Protein AF-A0A3B8M1J2-F1 (afdb_monomer_lite)

Structure (mmCIF, N/CA/C/O backbone):
data_AF-A0A3B8M1J2-F1
#
_entry.id   AF-A0A3B8M1J2-F1
#
loop_
_atom_site.group_PDB
_atom_site.id
_atom_site.type_symbol
_atom_site.label_atom_id
_atom_site.label_alt_id
_atom_site.label_comp_id
_atom_site.label_asym_id
_atom_site.label_entity_id
_atom_site.label_seq_id
_atom_site.pdbx_PDB_ins_code
_atom_site.Cartn_x
_atom_site.Cartn_y
_atom_site.Cartn_z
_atom_site.occupancy
_atom_site.B_iso_or_equiv
_atom_site.auth_seq_id
_atom_site.auth_comp_id
_atom_site.auth_asym_id
_atom_site.auth_atom_id
_atom_site.pdbx_PDB_model_num
ATOM 1 N N . THR A 1 1 ? -26.291 -0.142 -24.938 1.00 38.06 1 THR A N 1
ATOM 2 C CA . THR A 1 1 ? -25.026 -0.294 -24.186 1.00 38.06 1 THR A CA 1
ATOM 3 C C . THR A 1 1 ? -23.954 0.497 -24.907 1.00 38.06 1 THR A C 1
ATOM 5 O O . THR A 1 1 ? -23.547 0.107 -25.990 1.00 38.06 1 THR A O 1
ATOM 8 N N . ALA A 1 2 ? -23.581 1.670 -24.389 1.00 31.38 2 ALA A N 1
ATOM 9 C CA . ALA A 1 2 ? -22.534 2.483 -25.011 1.00 31.38 2 ALA A CA 1
ATOM 10 C C . ALA A 1 2 ? -21.172 1.786 -24.827 1.00 31.38 2 ALA A C 1
ATOM 12 O O . ALA A 1 2 ? -20.902 1.311 -23.719 1.00 31.38 2 ALA A O 1
ATOM 13 N N . PRO A 1 3 ? -20.332 1.681 -25.870 1.00 39.44 3 PRO A N 1
ATOM 14 C CA . PRO A 1 3 ? -19.019 1.071 -25.736 1.00 39.44 3 PRO A CA 1
ATOM 15 C C . PRO A 1 3 ? -18.169 1.919 -24.786 1.00 39.44 3 PRO A C 1
ATOM 17 O O . PRO A 1 3 ? -18.277 3.147 -24.764 1.00 39.44 3 PRO A O 1
ATOM 20 N N . LEU A 1 4 ? -17.336 1.258 -23.980 1.00 41.59 4 LEU A N 1
ATOM 21 C CA . LEU A 1 4 ? -16.294 1.910 -23.191 1.00 41.59 4 LEU A CA 1
ATOM 22 C C . LEU A 1 4 ? -15.344 2.617 -24.166 1.00 41.59 4 LEU A C 1
ATOM 24 O O . LEU A 1 4 ? -14.427 2.008 -24.709 1.00 41.59 4 LEU A O 1
ATOM 28 N N . LEU A 1 5 ? -15.603 3.898 -24.422 1.00 40.28 5 LEU A N 1
ATOM 29 C CA . LEU A 1 5 ? -14.675 4.790 -25.098 1.00 40.28 5 LEU A CA 1
ATOM 30 C C . LEU A 1 5 ? -13.468 4.958 -24.175 1.00 40.28 5 LEU A C 1
ATOM 32 O O . LEU A 1 5 ? -13.477 5.787 -23.265 1.00 40.28 5 LEU A O 1
ATOM 36 N N . PHE A 1 6 ? -12.437 4.145 -24.400 1.00 39.81 6 PHE A N 1
ATOM 37 C CA . PHE A 1 6 ? -11.080 4.513 -24.027 1.00 39.81 6 PHE A CA 1
ATOM 38 C C . PHE A 1 6 ? -10.817 5.873 -24.674 1.00 39.81 6 PHE A C 1
ATOM 40 O O . PHE A 1 6 ? -10.888 6.008 -25.898 1.00 39.81 6 PHE A O 1
ATOM 47 N N . SER A 1 7 ? -10.630 6.914 -23.864 1.00 44.59 7 SER A N 1
ATOM 48 C CA . SER A 1 7 ? -10.313 8.228 -24.411 1.00 44.59 7 SER A CA 1
ATOM 49 C C . SER A 1 7 ? -8.958 8.146 -25.119 1.00 44.59 7 SER A C 1
ATOM 51 O O . SER A 1 7 ? -8.063 7.419 -24.688 1.00 44.59 7 SER A O 1
ATOM 53 N N . ALA A 1 8 ? -8.772 8.916 -26.193 1.00 52.78 8 ALA A N 1
ATOM 54 C CA . ALA A 1 8 ? -7.508 8.981 -26.936 1.00 52.78 8 ALA A CA 1
ATOM 55 C C . ALA A 1 8 ? -6.329 9.559 -26.112 1.00 52.78 8 ALA A C 1
ATOM 57 O O . ALA A 1 8 ? -5.242 9.770 -26.644 1.00 52.78 8 ALA A O 1
ATOM 58 N N . LEU A 1 9 ? -6.538 9.832 -24.817 1.00 52.16 9 LEU A N 1
ATOM 59 C CA . LEU A 1 9 ? -5.571 10.403 -23.890 1.00 52.16 9 LEU A CA 1
ATOM 60 C C . LEU A 1 9 ? -5.356 9.429 -22.717 1.00 52.16 9 LEU A C 1
ATOM 62 O O . LEU A 1 9 ? -6.119 9.460 -21.748 1.00 52.16 9 LEU A O 1
ATOM 66 N N . PRO A 1 10 ? -4.285 8.613 -22.748 1.00 60.78 10 PRO A N 1
ATOM 67 C CA . PRO A 1 10 ? -3.971 7.623 -21.709 1.00 60.78 10 PRO A CA 1
ATOM 68 C C . PRO A 1 10 ? -3.947 8.186 -20.276 1.00 60.78 10 PRO A C 1
ATOM 70 O O . PRO A 1 10 ? -4.198 7.472 -19.309 1.00 60.78 10 PRO A O 1
ATOM 73 N N . GLN A 1 11 ? -3.668 9.485 -20.132 1.00 60.09 11 GLN A N 1
ATOM 74 C CA . GLN A 1 11 ? -3.662 10.210 -18.858 1.00 60.09 11 GLN A CA 1
ATOM 75 C C . GLN A 1 11 ? -5.058 10.314 -18.220 1.00 60.09 11 GLN A C 1
ATOM 77 O O . GLN A 1 11 ? -5.210 10.075 -17.021 1.00 60.09 11 GLN A O 1
ATOM 82 N N . ILE A 1 12 ? -6.080 10.636 -19.023 1.00 61.84 12 ILE A N 1
ATOM 83 C CA . ILE A 1 12 ? -7.471 10.759 -18.562 1.00 61.84 12 ILE A CA 1
ATOM 84 C C . ILE A 1 12 ? -7.987 9.391 -18.122 1.00 61.84 12 ILE A C 1
ATOM 86 O O . ILE A 1 12 ? -8.656 9.279 -17.093 1.00 61.84 12 ILE A O 1
ATOM 90 N N . ASP A 1 13 ? -7.639 8.348 -18.874 1.00 75.06 13 ASP A N 1
ATOM 91 C CA . ASP A 1 13 ? -8.028 6.983 -18.546 1.00 75.06 13 ASP A CA 1
ATOM 92 C C . ASP A 1 13 ? -7.357 6.500 -17.248 1.00 75.06 13 ASP A C 1
ATOM 94 O O . ASP A 1 13 ? -8.035 6.016 -16.346 1.00 75.06 13 ASP A O 1
ATOM 98 N N . ALA A 1 14 ? -6.056 6.752 -17.061 1.00 77.25 14 ALA A N 1
ATOM 99 C CA . ALA A 1 14 ? -5.350 6.397 -15.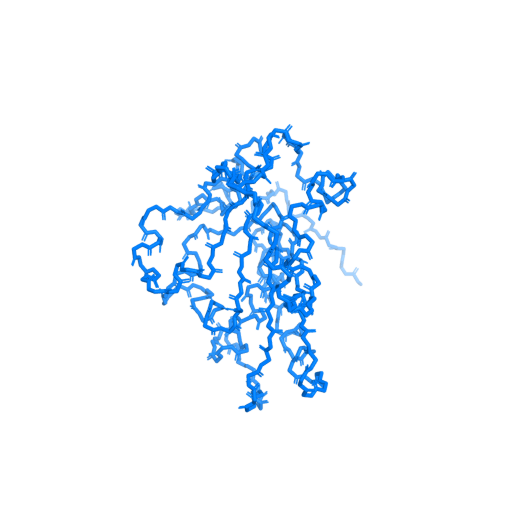826 1.00 77.25 14 ALA A CA 1
ATOM 100 C C . ALA A 1 14 ? -5.934 7.079 -14.571 1.00 77.25 14 ALA A C 1
ATOM 102 O O . ALA A 1 14 ? -6.053 6.453 -13.512 1.00 77.25 14 ALA A O 1
ATOM 103 N N . GLU A 1 15 ? -6.333 8.353 -14.653 1.00 84.06 15 GLU A N 1
ATOM 104 C CA . GLU A 1 15 ? -6.978 9.023 -13.518 1.00 84.06 15 GLU A CA 1
ATOM 105 C C . GLU A 1 15 ? -8.409 8.513 -13.290 1.00 84.06 15 GLU A C 1
ATOM 107 O O . GLU A 1 15 ? -8.787 8.257 -12.143 1.00 84.06 15 GLU A O 1
ATOM 112 N N . LEU A 1 16 ? -9.192 8.283 -14.351 1.00 88.25 16 LEU A N 1
ATOM 113 C CA . LEU A 1 16 ? -10.537 7.710 -14.246 1.00 88.25 16 LEU A CA 1
ATOM 114 C C . LEU A 1 16 ? -10.507 6.306 -13.626 1.00 88.25 16 LEU A C 1
ATOM 116 O O . LEU A 1 16 ? -11.237 6.037 -12.667 1.00 88.25 16 LEU A O 1
ATOM 120 N N . LEU A 1 17 ? -9.643 5.423 -14.129 1.00 90.00 17 LEU A N 1
ATOM 121 C CA . LEU A 1 17 ? -9.417 4.083 -13.586 1.00 90.00 17 LEU A CA 1
ATOM 122 C C . LEU A 1 17 ? -8.910 4.157 -12.148 1.00 90.00 17 LEU A C 1
ATOM 124 O O . LEU A 1 17 ? -9.370 3.413 -11.282 1.00 90.00 17 LEU A O 1
ATOM 128 N N . GLY A 1 18 ? -8.038 5.118 -11.852 1.00 92.19 18 GLY A N 1
ATOM 129 C CA . GLY A 1 18 ? -7.573 5.392 -10.505 1.00 92.19 18 GLY A CA 1
ATOM 130 C C . GLY A 1 18 ? -8.686 5.799 -9.531 1.00 92.19 18 GLY A C 1
ATOM 131 O O . GLY A 1 18 ? -8.679 5.341 -8.385 1.00 92.19 18 GLY A O 1
ATOM 132 N N . ARG A 1 19 ? -9.645 6.629 -9.963 1.00 93.81 19 ARG A N 1
ATOM 133 C CA . ARG A 1 19 ? -10.824 7.022 -9.165 1.00 93.81 19 ARG A CA 1
ATOM 134 C C . ARG A 1 19 ? -11.798 5.859 -8.997 1.00 93.81 19 ARG A C 1
ATOM 136 O O . ARG A 1 19 ? -12.238 5.603 -7.878 1.00 93.81 19 ARG A O 1
ATOM 143 N N . ARG A 1 20 ? -12.073 5.101 -10.062 1.00 95.88 20 ARG A N 1
ATOM 144 C CA . ARG A 1 20 ? -12.895 3.878 -9.997 1.00 95.88 20 ARG A CA 1
ATOM 145 C C . ARG A 1 20 ? -12.294 2.857 -9.035 1.00 95.88 20 ARG A C 1
ATOM 147 O O . ARG A 1 20 ? -12.996 2.335 -8.180 1.00 95.88 20 ARG A O 1
ATOM 154 N N . SER A 1 21 ? -10.983 2.649 -9.100 1.00 96.88 21 SER A N 1
ATOM 155 C CA . SER A 1 21 ? -10.265 1.749 -8.199 1.00 96.88 21 SER A CA 1
ATOM 156 C C . SER A 1 21 ? -10.379 2.164 -6.726 1.00 96.88 21 SER A C 1
ATOM 158 O O . SER A 1 21 ? -10.633 1.328 -5.855 1.00 96.88 21 SER A O 1
ATOM 160 N N . ALA A 1 22 ? -10.242 3.463 -6.438 1.00 97.50 22 ALA A N 1
ATOM 161 C CA . ALA A 1 22 ? -10.450 3.983 -5.090 1.00 97.50 22 ALA A CA 1
ATOM 162 C C . ALA A 1 22 ? -11.902 3.784 -4.624 1.00 97.50 22 ALA A C 1
ATOM 164 O O . ALA A 1 22 ? -12.121 3.425 -3.471 1.00 97.50 22 ALA A O 1
ATOM 165 N N . PHE A 1 23 ? -12.884 3.965 -5.512 1.00 97.69 23 PHE A N 1
ATOM 166 C CA . PHE A 1 23 ? -14.296 3.730 -5.203 1.00 97.69 23 PHE A CA 1
ATOM 167 C C . PHE A 1 23 ? -14.569 2.257 -4.875 1.00 97.69 23 PHE A C 1
ATOM 169 O O . PHE A 1 23 ? -15.226 1.964 -3.883 1.00 97.69 23 PHE A O 1
ATOM 176 N N . ILE A 1 24 ? -13.980 1.322 -5.632 1.00 97.56 24 ILE A N 1
ATOM 177 C CA . ILE A 1 24 ? -14.083 -0.123 -5.362 1.00 97.56 24 ILE A CA 1
ATOM 178 C C . ILE A 1 24 ? -13.576 -0.471 -3.950 1.00 97.56 24 ILE A C 1
ATOM 180 O O . ILE A 1 24 ? -14.085 -1.393 -3.312 1.00 97.56 24 ILE A O 1
ATOM 184 N N . GLY A 1 25 ? -12.629 0.310 -3.419 1.00 98.00 25 GLY A N 1
ATOM 185 C CA . GLY A 1 25 ? -12.132 0.158 -2.052 1.00 98.00 25 GLY A CA 1
ATOM 186 C C . GLY A 1 25 ? -13.209 0.286 -0.972 1.00 98.00 25 GLY A C 1
ATOM 187 O O . GLY A 1 25 ? -13.062 -0.322 0.082 1.00 98.00 25 GLY A O 1
ATOM 188 N N . LEU A 1 26 ? -14.322 0.982 -1.240 1.00 97.56 26 LEU A N 1
ATOM 189 C CA . LEU A 1 26 ? -15.470 1.046 -0.328 1.00 97.56 26 LEU A CA 1
ATOM 190 C C . LEU A 1 26 ? -16.097 -0.338 -0.117 1.00 97.56 26 LEU A C 1
ATOM 192 O O . LEU A 1 26 ? -16.334 -0.742 1.021 1.00 97.56 26 LEU A O 1
ATOM 196 N N . TYR A 1 27 ? -16.306 -1.089 -1.202 1.00 97.56 27 TYR A N 1
ATOM 197 C CA . TYR A 1 27 ? -16.860 -2.444 -1.136 1.00 97.56 27 TYR A CA 1
ATOM 198 C C . TYR A 1 27 ? -15.887 -3.412 -0.467 1.00 97.56 27 TYR A C 1
ATOM 200 O O . TYR A 1 27 ? -16.303 -4.218 0.360 1.00 97.56 27 TYR A O 1
ATOM 208 N N . LEU A 1 28 ? -14.586 -3.299 -0.763 1.00 97.94 28 LEU A N 1
ATOM 209 C CA . LEU A 1 28 ? -13.564 -4.091 -0.075 1.00 97.94 28 LEU A CA 1
ATOM 210 C C . LEU A 1 28 ? -13.532 -3.778 1.429 1.00 97.94 28 LEU A C 1
ATOM 212 O O . LEU A 1 28 ? -13.456 -4.693 2.244 1.00 97.94 28 LEU A O 1
ATOM 216 N N . GLY A 1 29 ? -13.628 -2.500 1.805 1.00 96.25 29 GLY A N 1
ATOM 217 C CA . GLY A 1 29 ? -13.710 -2.075 3.201 1.00 96.25 29 GLY A CA 1
ATOM 218 C C . GLY A 1 29 ? -14.925 -2.672 3.908 1.00 96.25 29 GLY A C 1
ATOM 219 O O . GLY A 1 29 ? -14.785 -3.195 5.013 1.00 96.25 29 GLY A O 1
ATOM 220 N N . ARG A 1 30 ? -16.093 -2.676 3.250 1.00 96.06 30 ARG A N 1
ATOM 221 C CA . ARG A 1 30 ? -17.304 -3.313 3.784 1.00 96.06 30 ARG A CA 1
ATOM 222 C C . ARG A 1 30 ? -17.146 -4.824 3.937 1.00 96.06 30 ARG A C 1
ATOM 224 O O . ARG A 1 30 ? -17.431 -5.343 5.008 1.00 96.06 30 ARG A O 1
ATOM 231 N N . LEU A 1 31 ? -16.616 -5.507 2.923 1.00 95.75 31 LEU A N 1
ATOM 232 C CA . LEU A 1 31 ? -16.346 -6.943 2.991 1.00 95.75 31 LEU A CA 1
ATOM 233 C C . LEU A 1 31 ? -15.454 -7.287 4.192 1.00 95.75 31 LEU A C 1
ATOM 235 O O . LEU A 1 31 ? -15.775 -8.183 4.964 1.00 95.75 31 LEU A O 1
ATOM 239 N N . VAL A 1 32 ? -14.352 -6.556 4.380 1.00 95.19 32 VAL A N 1
ATOM 240 C CA . VAL A 1 32 ? -13.427 -6.777 5.505 1.00 95.19 32 VAL A CA 1
ATOM 241 C C . VAL A 1 32 ? -14.084 -6.472 6.857 1.00 95.19 32 VAL A C 1
ATOM 243 O O . VAL A 1 32 ? -13.782 -7.141 7.851 1.00 95.19 32 VAL A O 1
ATOM 246 N N . ALA A 1 33 ? -14.972 -5.476 6.908 1.00 93.44 33 ALA A N 1
ATOM 247 C CA . ALA A 1 33 ? -15.739 -5.145 8.103 1.00 93.44 33 ALA A CA 1
ATOM 248 C C . ALA A 1 33 ? -16.714 -6.261 8.505 1.00 93.44 33 ALA A C 1
ATOM 250 O O . ALA A 1 33 ? -16.834 -6.543 9.695 1.00 93.44 33 ALA A O 1
ATOM 251 N N . ASP A 1 34 ? -17.333 -6.918 7.522 1.00 92.81 34 ASP A N 1
ATOM 252 C CA . ASP A 1 34 ? -18.342 -7.965 7.724 1.00 92.81 34 ASP A CA 1
ATOM 253 C C . ASP A 1 34 ? -17.757 -9.352 8.030 1.00 92.81 34 ASP A C 1
ATOM 255 O O . ASP A 1 34 ? -18.483 -10.255 8.446 1.00 92.81 34 ASP A O 1
ATOM 259 N N . LEU A 1 35 ? -16.446 -9.553 7.855 1.00 92.75 35 LEU A N 1
ATOM 260 C CA . LEU A 1 35 ? -15.802 -10.811 8.236 1.00 92.75 35 LEU A CA 1
ATOM 261 C C . LEU A 1 35 ? -15.986 -11.095 9.743 1.00 92.75 35 LEU A C 1
ATOM 263 O O . LEU A 1 35 ? -15.996 -10.163 10.552 1.00 92.75 35 LEU A O 1
ATOM 267 N N . PRO A 1 36 ? -16.012 -12.365 10.185 1.00 89.94 36 PRO A N 1
ATOM 268 C CA . PRO A 1 36 ? -16.111 -12.680 11.608 1.00 89.94 36 PRO A CA 1
ATOM 269 C C . PRO A 1 36 ? -14.959 -12.080 12.424 1.00 89.94 36 PRO A C 1
ATOM 271 O O . PRO A 1 36 ? -13.832 -11.923 11.933 1.00 89.94 36 PRO A O 1
ATOM 274 N N . VAL A 1 37 ? -15.235 -11.738 13.685 1.00 84.56 37 VAL A N 1
ATOM 275 C CA . VAL A 1 37 ? -14.240 -11.178 14.614 1.00 84.56 37 VAL A CA 1
ATOM 276 C C . VAL A 1 37 ? -13.047 -12.136 14.752 1.00 84.56 37 VAL A C 1
ATOM 278 O O . VAL A 1 37 ? -13.182 -13.352 14.620 1.00 84.56 37 VAL A O 1
ATOM 281 N N . GLY A 1 38 ? -11.848 -11.585 14.952 1.00 83.31 38 GLY A N 1
ATOM 282 C CA . GLY A 1 38 ? -10.628 -12.366 15.187 1.00 83.31 38 GLY A CA 1
ATOM 283 C C . GLY A 1 38 ? -9.960 -12.956 13.941 1.00 83.31 38 GLY A C 1
ATOM 284 O O . GLY A 1 38 ? -8.841 -13.443 14.053 1.00 83.31 38 GLY A O 1
ATOM 285 N N . HIS A 1 39 ? -10.573 -12.871 12.755 1.00 90.31 39 HIS A N 1
ATOM 286 C CA . HIS A 1 39 ? -9.968 -13.401 11.529 1.00 90.31 39 HIS A CA 1
ATOM 287 C C . HIS A 1 39 ? -8.976 -12.394 10.929 1.00 90.31 39 HIS A C 1
ATOM 289 O O . HIS A 1 39 ? -9.395 -11.316 10.496 1.00 90.31 39 HIS A O 1
ATOM 295 N N . PRO A 1 40 ? -7.668 -12.685 10.901 1.00 94.38 40 PRO A N 1
ATOM 296 C CA . PRO A 1 40 ? -6.705 -11.774 10.307 1.00 94.38 40 PRO A CA 1
ATOM 297 C C . PRO A 1 40 ? -6.846 -11.735 8.778 1.00 94.38 40 PRO A C 1
ATOM 299 O O . PRO A 1 40 ? -7.272 -12.709 8.162 1.00 94.38 40 PRO A O 1
ATOM 302 N N . VAL A 1 41 ? -6.493 -10.606 8.159 1.00 96.44 41 VAL A N 1
ATOM 303 C CA . VAL A 1 41 ? -6.630 -10.406 6.706 1.00 96.44 41 VAL A CA 1
ATOM 304 C C . VAL A 1 41 ? -5.332 -9.871 6.116 1.00 96.44 41 VAL A C 1
ATOM 306 O O . VAL A 1 41 ? -4.814 -8.848 6.563 1.00 96.44 41 VAL A O 1
ATOM 309 N N . ALA A 1 42 ? -4.838 -10.534 5.072 1.00 97.81 42 ALA A N 1
ATOM 310 C CA . ALA A 1 42 ? -3.786 -10.011 4.210 1.00 97.81 42 ALA A CA 1
ATOM 311 C C . ALA A 1 42 ? -4.405 -9.482 2.911 1.00 97.81 42 ALA A C 1
ATOM 313 O O . ALA A 1 42 ? -5.142 -10.192 2.229 1.00 97.81 42 ALA A O 1
ATOM 314 N N . LEU A 1 43 ? -4.107 -8.229 2.571 1.00 98.38 43 LEU A N 1
ATOM 315 C CA . LEU A 1 43 ? -4.561 -7.575 1.347 1.00 98.38 43 LEU A CA 1
ATOM 316 C C . LEU A 1 43 ? -3.370 -7.353 0.419 1.00 98.38 43 LEU A C 1
ATOM 318 O O . LEU A 1 43 ? -2.378 -6.745 0.816 1.00 98.38 43 LEU A O 1
ATOM 322 N N . ILE A 1 44 ? -3.481 -7.797 -0.831 1.00 98.31 44 ILE A N 1
ATOM 323 C CA . ILE A 1 44 ? -2.453 -7.573 -1.848 1.00 98.31 44 ILE A CA 1
ATOM 324 C C . ILE A 1 44 ? -3.048 -6.699 -2.945 1.00 98.31 44 ILE A C 1
ATOM 326 O O . ILE A 1 44 ? -4.006 -7.081 -3.613 1.00 98.31 44 ILE A O 1
ATOM 330 N N . GLY A 1 45 ? -2.488 -5.504 -3.105 1.00 98.25 45 GLY A N 1
ATOM 331 C CA . GLY A 1 45 ? -2.826 -4.592 -4.187 1.00 98.25 45 GLY A CA 1
ATOM 332 C C . GLY A 1 45 ? -1.757 -4.634 -5.270 1.00 98.25 45 GLY A C 1
ATOM 333 O O . GLY A 1 45 ? -0.567 -4.616 -4.962 1.00 98.25 45 GLY A O 1
ATOM 334 N N . HIS A 1 46 ? -2.177 -4.639 -6.534 1.00 98.19 46 HIS A N 1
ATOM 335 C CA . HIS A 1 46 ? -1.297 -4.423 -7.683 1.00 98.19 46 HIS A CA 1
ATOM 336 C C . HIS A 1 46 ? -1.694 -3.145 -8.419 1.00 98.19 46 HIS A C 1
ATOM 338 O O . HIS A 1 46 ? -2.875 -2.947 -8.696 1.00 98.19 46 HIS A O 1
ATOM 344 N N . SER A 1 47 ? -0.733 -2.277 -8.742 1.00 96.94 47 SER A N 1
ATOM 345 C CA . SER A 1 47 ? -0.972 -1.042 -9.501 1.00 96.94 47 SER A CA 1
ATOM 346 C C . SER A 1 47 ? -2.083 -0.184 -8.882 1.00 96.94 47 SER A C 1
ATOM 348 O O . SER A 1 47 ? -1.983 0.222 -7.718 1.00 96.94 47 SER A O 1
ATOM 350 N N . HIS A 1 48 ? -3.164 0.091 -9.616 1.00 96.56 48 HIS A N 1
ATOM 351 C CA . HIS A 1 48 ? -4.337 0.773 -9.081 1.00 96.56 48 HIS A CA 1
ATOM 352 C C . HIS A 1 48 ? -5.038 -0.009 -7.968 1.00 96.56 48 HIS A C 1
ATOM 354 O O . HIS A 1 48 ? -5.652 0.633 -7.124 1.00 96.56 48 HIS A O 1
ATOM 360 N N . GLY A 1 49 ? -4.914 -1.333 -7.884 1.00 98.06 49 GLY A N 1
ATOM 361 C CA . GLY A 1 49 ? -5.406 -2.127 -6.755 1.00 98.06 49 GLY A CA 1
ATOM 362 C C . GLY A 1 49 ? -4.810 -1.694 -5.410 1.00 98.06 49 GLY A C 1
ATOM 363 O O . GLY A 1 49 ? -5.468 -1.805 -4.380 1.00 98.06 49 GLY A O 1
ATOM 364 N N . CYS A 1 50 ? -3.623 -1.076 -5.394 1.00 98.56 50 CYS A N 1
ATOM 365 C CA . CYS A 1 50 ? -3.091 -0.438 -4.184 1.00 98.56 50 CYS A CA 1
ATOM 366 C C . CYS A 1 50 ? -3.954 0.748 -3.725 1.00 98.56 50 CYS A C 1
ATOM 368 O O . CYS A 1 50 ? -4.067 0.988 -2.524 1.00 98.56 50 CYS A O 1
ATOM 370 N N . ARG A 1 51 ? -4.622 1.458 -4.650 1.00 98.38 51 ARG A N 1
ATOM 371 C CA . ARG A 1 51 ? -5.628 2.482 -4.316 1.00 98.38 51 ARG A CA 1
ATOM 372 C C . ARG A 1 51 ? -6.883 1.843 -3.725 1.00 98.38 51 ARG A C 1
ATOM 374 O O . ARG A 1 51 ? -7.407 2.391 -2.764 1.00 98.38 51 ARG A O 1
ATOM 381 N N . THR A 1 52 ? -7.334 0.694 -4.241 1.00 98.75 52 THR A N 1
ATOM 382 C CA . THR A 1 52 ? -8.450 -0.076 -3.655 1.00 98.75 52 THR A CA 1
ATOM 383 C C . THR A 1 52 ? -8.144 -0.469 -2.216 1.00 98.75 52 THR A C 1
ATOM 385 O O . THR A 1 52 ? -8.932 -0.170 -1.324 1.00 98.75 52 THR A O 1
ATOM 388 N N . VAL A 1 53 ? -6.978 -1.079 -1.970 1.00 98.81 53 VAL A N 1
ATOM 389 C CA . VAL A 1 53 ? -6.571 -1.503 -0.622 1.00 98.81 53 VAL A CA 1
ATOM 390 C C . VAL A 1 53 ? -6.401 -0.299 0.306 1.00 98.81 53 VAL A C 1
ATOM 392 O O . VAL A 1 53 ? -6.932 -0.303 1.412 1.00 98.81 53 VAL A O 1
ATOM 395 N N . SER A 1 54 ? -5.729 0.762 -0.145 1.00 98.75 54 SER A N 1
ATOM 396 C CA . SER A 1 54 ? -5.556 1.985 0.654 1.00 98.75 54 SER A CA 1
ATOM 397 C C . SER A 1 54 ? -6.887 2.654 0.993 1.00 98.75 54 SER A C 1
ATOM 399 O O . SER A 1 54 ? -7.082 3.076 2.126 1.00 98.75 54 SER A O 1
ATOM 401 N N . SER A 1 55 ? -7.817 2.706 0.037 1.00 98.62 55 SER A N 1
ATOM 402 C CA . SER A 1 55 ? -9.179 3.211 0.236 1.00 98.62 55 SER A CA 1
ATOM 403 C C . SER A 1 55 ? -9.943 2.377 1.267 1.00 98.62 55 SER A C 1
ATOM 405 O O . SER A 1 55 ? -10.496 2.937 2.212 1.00 98.62 55 SER A O 1
ATOM 407 N N . ALA A 1 56 ? -9.893 1.045 1.154 1.00 98.31 56 ALA A N 1
ATOM 408 C CA . ALA A 1 56 ? -10.535 0.132 2.097 1.00 98.31 56 ALA A CA 1
ATOM 409 C C . ALA A 1 56 ? -10.018 0.336 3.529 1.00 98.31 56 ALA A C 1
ATOM 411 O O . ALA A 1 56 ? -10.800 0.516 4.461 1.00 98.31 56 ALA A O 1
ATOM 412 N N . LEU A 1 57 ? -8.694 0.382 3.697 1.00 97.94 57 LEU A N 1
ATOM 413 C CA . LEU A 1 57 ? -8.054 0.659 4.984 1.00 97.94 57 LEU A CA 1
ATOM 414 C C . LEU A 1 57 ? -8.414 2.052 5.512 1.00 97.94 57 LEU A C 1
ATOM 416 O O . LEU A 1 57 ? -8.672 2.215 6.702 1.00 97.94 57 LEU A O 1
ATOM 420 N N . HIS A 1 58 ? -8.456 3.055 4.633 1.00 98.06 58 HIS A N 1
ATOM 421 C CA . HIS A 1 58 ? -8.798 4.423 5.000 1.00 98.06 58 HIS A CA 1
ATOM 422 C C . HIS A 1 58 ? -10.209 4.516 5.587 1.00 98.06 58 HIS A C 1
ATOM 424 O O . HIS A 1 58 ? -10.376 5.092 6.661 1.00 98.06 58 HIS A O 1
ATOM 430 N N . VAL A 1 59 ? -11.213 3.916 4.936 1.00 97.50 59 VAL A N 1
ATOM 431 C CA . VAL A 1 59 ? -12.601 3.963 5.428 1.00 97.50 59 VAL A CA 1
ATOM 432 C C . VAL A 1 59 ? -12.834 3.082 6.653 1.00 97.50 59 VAL A C 1
ATOM 434 O O . VAL A 1 59 ? -13.577 3.483 7.550 1.00 97.50 59 VAL A O 1
ATOM 437 N N . LEU A 1 60 ? -12.136 1.946 6.768 1.00 96.19 60 LEU A N 1
ATOM 438 C CA . LEU A 1 60 ? -12.093 1.166 8.013 1.00 96.19 60 LEU A CA 1
ATOM 439 C C . LEU A 1 60 ? -11.554 2.014 9.177 1.00 96.19 60 LEU A C 1
ATOM 441 O O . LEU A 1 60 ? -12.045 1.918 10.299 1.00 96.19 60 LEU A O 1
ATOM 445 N N . GLY A 1 61 ? -10.608 2.914 8.895 1.00 95.06 61 GLY A N 1
ATOM 446 C CA . GLY A 1 61 ? -10.042 3.862 9.856 1.00 95.06 61 GLY A CA 1
ATOM 447 C C . GLY A 1 61 ? -10.938 5.063 10.161 1.00 95.06 61 GLY A C 1
ATOM 448 O O . GLY A 1 61 ? -10.538 5.945 10.916 1.00 95.06 61 GLY A O 1
ATOM 449 N N . GLY A 1 62 ? -12.149 5.119 9.594 1.00 95.44 62 GLY A N 1
ATOM 450 C CA . GLY A 1 62 ? -13.063 6.259 9.720 1.00 95.44 62 GLY A CA 1
ATOM 451 C C . GLY A 1 62 ? -12.795 7.405 8.752 1.00 95.44 62 GLY A C 1
ATOM 452 O O . GLY A 1 62 ? -13.343 8.486 8.935 1.00 95.44 62 GLY A O 1
ATOM 453 N N . GLY A 1 63 ? -11.944 7.190 7.753 1.00 96.75 63 GLY A N 1
ATOM 454 C CA . GLY A 1 63 ? -11.738 8.131 6.665 1.00 96.75 63 GLY A CA 1
ATOM 455 C C . GLY A 1 63 ? -12.910 8.183 5.683 1.00 96.75 63 GLY A C 1
ATOM 456 O O . GLY A 1 63 ? -13.826 7.358 5.726 1.00 96.75 63 GLY A O 1
ATOM 457 N N . GLN A 1 64 ? -12.850 9.146 4.766 1.00 97.44 64 GLN A N 1
ATOM 458 C CA . GLN A 1 64 ? -13.846 9.354 3.718 1.00 97.44 64 GLN A CA 1
ATOM 459 C C . GLN A 1 64 ? -13.192 9.172 2.348 1.00 97.44 64 GLN A C 1
ATOM 461 O O . GLN A 1 64 ? -12.126 9.721 2.080 1.00 97.44 64 GLN A O 1
ATOM 466 N N . VAL A 1 65 ? -13.843 8.436 1.448 1.00 97.75 65 VAL A N 1
ATOM 467 C CA . VAL A 1 65 ? -13.394 8.277 0.060 1.00 97.75 65 VAL A CA 1
ATOM 468 C C . VAL A 1 65 ? -14.497 8.735 -0.876 1.00 97.75 65 VAL A C 1
ATOM 470 O O . VAL A 1 65 ? -15.591 8.182 -0.880 1.00 97.75 65 VAL A O 1
ATOM 473 N N . GLN A 1 66 ? -14.196 9.750 -1.692 1.00 96.38 66 GLN A N 1
ATOM 474 C CA . GLN A 1 66 ? -15.118 10.295 -2.702 1.00 96.38 66 GLN A CA 1
ATOM 475 C C . GLN A 1 66 ? -16.495 10.679 -2.132 1.00 96.38 66 GLN A C 1
ATOM 477 O O . GLN A 1 66 ? -17.514 10.456 -2.772 1.00 96.38 66 GLN A O 1
ATOM 482 N N . GLY A 1 67 ? -16.527 11.239 -0.920 1.00 96.81 67 GLY A N 1
ATOM 483 C CA . GLY A 1 67 ? -17.771 11.624 -0.245 1.00 96.81 67 GLY A CA 1
ATOM 484 C C . GLY A 1 67 ? -18.399 10.523 0.617 1.00 96.81 67 GLY A C 1
ATOM 485 O O . GLY A 1 67 ? -19.242 10.826 1.456 1.00 96.81 67 GLY A O 1
ATOM 486 N N . TYR A 1 68 ? -17.948 9.273 0.500 1.00 97.44 68 TYR A N 1
ATOM 487 C CA . TYR A 1 68 ? -18.521 8.135 1.218 1.00 97.44 68 TYR A CA 1
ATOM 488 C C . TYR A 1 68 ? -17.692 7.747 2.439 1.00 97.44 68 TYR A C 1
ATOM 490 O O . TYR A 1 68 ? -16.460 7.746 2.405 1.00 97.44 68 TYR A O 1
ATOM 498 N N . VAL A 1 69 ? -18.390 7.374 3.507 1.00 96.56 69 VAL A N 1
ATOM 499 C CA . VAL A 1 69 ? -17.825 6.806 4.734 1.00 96.56 69 VAL A CA 1
ATOM 500 C C . VAL A 1 69 ? -18.393 5.407 4.940 1.00 96.56 69 VAL A C 1
ATOM 502 O O . VAL A 1 69 ? -19.487 5.100 4.466 1.00 96.56 69 VAL A O 1
ATOM 505 N N . LEU A 1 70 ? -17.662 4.549 5.646 1.00 94.06 70 LEU A N 1
ATOM 506 C CA . LEU A 1 70 ? -18.164 3.222 5.984 1.00 94.06 70 LEU A CA 1
ATOM 507 C C . LEU A 1 70 ? -19.185 3.323 7.129 1.00 94.06 70 LEU A C 1
ATOM 509 O O . LEU A 1 70 ? -18.831 3.731 8.237 1.00 94.06 70 LEU A O 1
ATOM 513 N N . ALA A 1 71 ? -20.437 2.946 6.860 1.00 89.69 71 ALA A N 1
ATOM 514 C CA . ALA A 1 71 ? -21.470 2.803 7.886 1.00 89.69 71 ALA A CA 1
ATOM 515 C C . ALA A 1 71 ? -21.139 1.640 8.838 1.00 89.69 71 ALA A C 1
ATOM 517 O O . ALA A 1 71 ? -20.550 0.645 8.412 1.00 89.69 71 ALA A O 1
ATOM 518 N N . ASP A 1 72 ? -21.523 1.775 10.111 1.00 86.50 72 ASP A N 1
ATOM 519 C CA . ASP A 1 72 ? -21.373 0.742 11.149 1.00 86.50 72 ASP A CA 1
ATOM 520 C C . ASP A 1 72 ? -19.968 0.138 11.222 1.00 86.50 72 ASP A C 1
ATOM 522 O O . ASP A 1 72 ? -19.763 -1.070 11.092 1.00 86.50 72 ASP A O 1
ATOM 526 N N . ARG A 1 73 ? -18.966 1.004 11.408 1.00 84.00 73 ARG A N 1
ATOM 527 C CA . ARG A 1 73 ? -17.565 0.575 11.477 1.00 84.00 73 ARG A CA 1
ATOM 528 C C . ARG A 1 73 ? -17.368 -0.531 12.524 1.00 84.00 73 ARG A C 1
ATOM 530 O O . ARG A 1 73 ? -17.931 -0.430 13.621 1.00 84.00 73 ARG A O 1
ATOM 537 N N . PRO A 1 74 ? -16.515 -1.535 12.241 1.00 82.50 74 PRO A N 1
ATOM 538 C CA . PRO A 1 74 ? -16.178 -2.559 13.217 1.00 82.50 74 PRO A CA 1
ATOM 539 C C . PRO A 1 74 ? -15.679 -1.930 14.517 1.00 82.50 74 PRO A C 1
ATOM 541 O O . PRO A 1 74 ? -14.741 -1.134 14.515 1.00 82.50 74 PRO A O 1
ATOM 544 N N . LYS A 1 75 ? -16.300 -2.302 15.639 1.00 77.00 75 LYS A N 1
ATOM 545 C CA . LYS A 1 75 ? -15.896 -1.830 16.974 1.00 77.00 75 LYS A CA 1
ATOM 546 C C . LYS A 1 75 ? -14.618 -2.505 17.473 1.00 77.00 75 LYS A C 1
ATOM 548 O O . LYS A 1 75 ? -13.960 -1.983 18.368 1.00 77.00 75 LYS A O 1
ATOM 553 N N . HIS A 1 76 ? -14.274 -3.662 16.909 1.00 76.12 76 HIS A N 1
ATOM 554 C CA . HIS A 1 76 ? -13.132 -4.458 17.340 1.00 76.12 76 HIS A CA 1
ATOM 555 C C . HIS A 1 76 ? -11.959 -4.325 16.366 1.00 76.12 76 HIS A C 1
ATOM 557 O O . HIS A 1 76 ? -12.161 -4.419 15.151 1.00 76.12 76 HIS A O 1
ATOM 563 N N . PRO A 1 77 ? -10.727 -4.157 16.879 1.00 78.69 77 PRO A N 1
ATOM 564 C CA . PRO A 1 77 ? -9.543 -4.141 16.040 1.00 78.69 77 PRO A CA 1
ATOM 565 C C . PRO A 1 77 ? -9.343 -5.515 15.385 1.00 78.69 77 PRO A C 1
ATOM 567 O O . PRO A 1 77 ? -9.343 -6.549 16.054 1.00 78.69 77 PRO A O 1
ATOM 570 N N . ARG A 1 78 ? -9.151 -5.520 14.062 1.00 89.81 78 ARG A N 1
ATOM 571 C CA . ARG A 1 78 ? -8.740 -6.694 13.282 1.00 89.81 78 ARG A CA 1
ATOM 572 C C . ARG A 1 78 ? -7.282 -6.527 12.884 1.00 89.81 78 ARG A C 1
ATOM 574 O O . ARG A 1 78 ? -6.860 -5.442 12.496 1.00 89.81 78 ARG A O 1
ATOM 581 N N . ARG A 1 79 ? -6.528 -7.621 12.912 1.00 94.69 79 ARG A N 1
A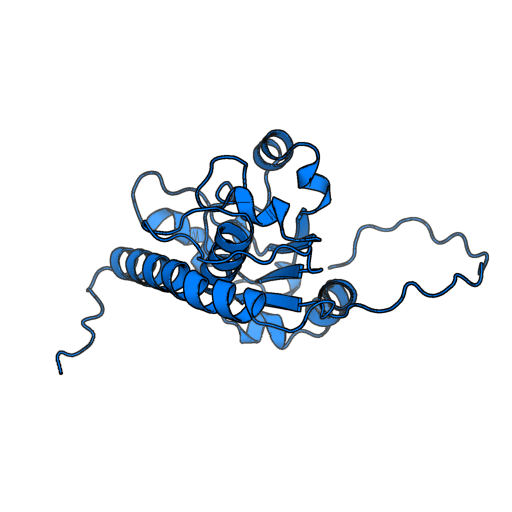TOM 582 C CA . ARG A 1 79 ? -5.179 -7.650 12.347 1.00 94.69 79 ARG A CA 1
ATOM 583 C C . ARG A 1 79 ? -5.271 -7.625 10.825 1.00 94.69 79 ARG A C 1
ATOM 585 O O . ARG A 1 79 ? -5.741 -8.588 10.219 1.00 94.69 79 ARG A O 1
ATOM 592 N N . ILE A 1 80 ? -4.856 -6.519 10.219 1.00 96.81 80 ILE A N 1
ATOM 593 C CA . ILE A 1 80 ? -4.862 -6.345 8.766 1.00 96.81 80 ILE A CA 1
ATOM 594 C C . ILE A 1 80 ? -3.448 -6.006 8.312 1.00 96.81 80 ILE A C 1
ATOM 596 O O . ILE A 1 80 ? -2.812 -5.113 8.866 1.00 96.81 80 ILE A O 1
ATOM 600 N N . ARG A 1 81 ? -2.950 -6.715 7.302 1.00 98.12 81 ARG A N 1
ATOM 601 C CA . ARG A 1 81 ? -1.633 -6.485 6.697 1.00 98.12 81 ARG A CA 1
ATOM 602 C C . ARG A 1 81 ? -1.812 -6.204 5.214 1.00 98.12 81 ARG A C 1
ATOM 604 O O . ARG A 1 81 ? -2.688 -6.794 4.585 1.00 98.12 81 ARG A O 1
ATOM 611 N N . ALA A 1 82 ? -1.010 -5.303 4.659 1.00 98.50 82 ALA A N 1
ATOM 612 C CA . ALA A 1 82 ? -1.111 -4.924 3.256 1.00 98.50 82 ALA A CA 1
ATOM 613 C C . ALA A 1 82 ? 0.225 -5.083 2.531 1.00 98.50 82 ALA A C 1
ATOM 615 O O . ALA A 1 82 ? 1.275 -4.727 3.065 1.00 98.50 82 ALA A O 1
ATOM 616 N N . ILE A 1 83 ? 0.174 -5.567 1.294 1.00 98.69 83 ILE A N 1
ATOM 617 C CA . ILE A 1 83 ? 1.314 -5.621 0.380 1.00 98.69 83 ILE A CA 1
ATOM 618 C C . ILE A 1 83 ? 0.940 -4.861 -0.884 1.00 98.69 83 ILE A C 1
ATOM 620 O O . ILE A 1 83 ? -0.093 -5.121 -1.503 1.00 98.69 83 ILE A O 1
ATOM 624 N N . PHE A 1 84 ? 1.791 -3.921 -1.274 1.00 98.75 84 PHE A N 1
ATOM 625 C CA . PHE A 1 84 ? 1.621 -3.104 -2.462 1.00 98.75 84 PHE A CA 1
ATOM 626 C C . PHE A 1 84 ? 2.660 -3.473 -3.513 1.00 98.75 84 PHE A C 1
ATOM 628 O O . PHE A 1 84 ? 3.844 -3.182 -3.366 1.00 98.75 84 PHE A O 1
ATOM 635 N N . ALA A 1 85 ? 2.198 -4.081 -4.600 1.00 98.31 85 ALA A N 1
ATOM 636 C CA . ALA A 1 85 ? 2.976 -4.347 -5.798 1.00 98.31 85 ALA A CA 1
ATOM 637 C C . ALA A 1 85 ? 2.719 -3.255 -6.839 1.00 98.31 85 ALA A C 1
ATOM 639 O O . ALA A 1 85 ? 1.570 -2.941 -7.144 1.00 98.31 85 ALA A O 1
ATOM 640 N N . ALA A 1 86 ? 3.778 -2.670 -7.399 1.00 97.69 86 ALA A N 1
ATOM 641 C CA . ALA A 1 86 ? 3.670 -1.653 -8.449 1.00 97.69 86 ALA A CA 1
ATOM 642 C C . ALA A 1 86 ? 2.725 -0.477 -8.104 1.00 97.69 86 ALA A C 1
ATOM 644 O O . ALA A 1 86 ? 2.058 0.054 -8.982 1.00 97.69 86 ALA A O 1
ATOM 645 N N . ALA A 1 87 ? 2.639 -0.080 -6.830 1.00 98.25 87 ALA A N 1
ATOM 646 C CA . ALA A 1 87 ? 1.719 0.930 -6.303 1.00 98.25 87 ALA A CA 1
ATOM 647 C C . ALA A 1 87 ? 1.631 2.221 -7.143 1.00 98.25 87 ALA A C 1
ATOM 649 O O . ALA A 1 87 ? 2.446 3.139 -7.001 1.00 98.25 87 ALA A O 1
ATOM 650 N N . ALA A 1 88 ? 0.580 2.311 -7.964 1.00 96.00 88 ALA A N 1
ATOM 651 C CA . ALA A 1 88 ? 0.276 3.451 -8.827 1.00 96.00 88 ALA A CA 1
ATOM 652 C C . ALA A 1 88 ? -0.540 4.509 -8.064 1.00 96.00 88 ALA A C 1
ATOM 654 O O . ALA A 1 88 ? -1.693 4.812 -8.384 1.00 96.00 88 ALA A O 1
ATOM 655 N N . MET A 1 89 ? 0.045 5.038 -6.996 1.00 96.12 89 MET A N 1
ATOM 656 C CA . MET A 1 89 ? -0.498 6.111 -6.162 1.00 96.12 89 MET A CA 1
ATOM 657 C C . MET A 1 89 ? 0.633 7.017 -5.695 1.00 96.12 89 MET A C 1
ATOM 659 O O . MET A 1 89 ? 1.776 6.572 -5.664 1.00 96.12 89 MET A O 1
ATOM 663 N N . ASP A 1 90 ? 0.348 8.265 -5.343 1.00 97.06 90 ASP A N 1
ATOM 664 C CA . ASP A 1 90 ? 1.416 9.190 -4.958 1.00 97.06 90 ASP A CA 1
ATOM 665 C C . ASP A 1 90 ? 2.035 8.763 -3.626 1.00 97.06 90 ASP A C 1
ATOM 667 O O . ASP A 1 90 ? 1.326 8.333 -2.714 1.00 97.06 90 ASP A O 1
ATOM 671 N N . HIS A 1 91 ? 3.357 8.899 -3.509 1.00 97.81 91 HIS A N 1
ATOM 672 C CA . HIS A 1 91 ? 4.104 8.417 -2.341 1.00 97.81 91 HIS A CA 1
ATOM 673 C C . HIS A 1 91 ? 3.589 8.974 -1.001 1.00 97.81 91 HIS A C 1
ATOM 675 O O . HIS A 1 91 ? 3.542 8.249 -0.010 1.00 97.81 91 HIS A O 1
ATOM 681 N N . HIS A 1 92 ? 3.117 10.223 -0.992 1.00 97.31 92 HIS A N 1
ATOM 682 C CA . HIS A 1 92 ? 2.634 10.899 0.208 1.00 97.31 92 HIS A CA 1
ATOM 683 C C . HIS A 1 92 ? 1.174 10.567 0.563 1.00 97.31 92 HIS A C 1
ATOM 685 O O . HIS A 1 92 ? 0.714 10.968 1.626 1.00 97.31 92 HIS A O 1
ATOM 691 N N . TRP A 1 93 ? 0.406 9.853 -0.275 1.00 97.94 93 TRP A N 1
ATOM 692 C CA . TRP A 1 93 ? -1.039 9.661 -0.043 1.00 97.94 93 TRP A CA 1
ATOM 693 C C . TRP A 1 93 ? -1.386 8.887 1.239 1.00 97.94 93 TRP A C 1
ATOM 695 O O . TRP A 1 93 ? -2.527 8.977 1.690 1.00 97.94 93 TRP A O 1
ATOM 705 N N . LEU A 1 94 ? -0.436 8.153 1.829 1.00 98.12 94 LEU A N 1
ATOM 706 C CA . LEU A 1 94 ? -0.606 7.471 3.121 1.00 98.12 94 LEU A CA 1
ATOM 707 C C . LEU A 1 94 ? -0.196 8.326 4.332 1.00 98.12 94 LEU A C 1
ATOM 709 O O . LEU A 1 94 ? -0.396 7.889 5.465 1.00 98.12 94 LEU A O 1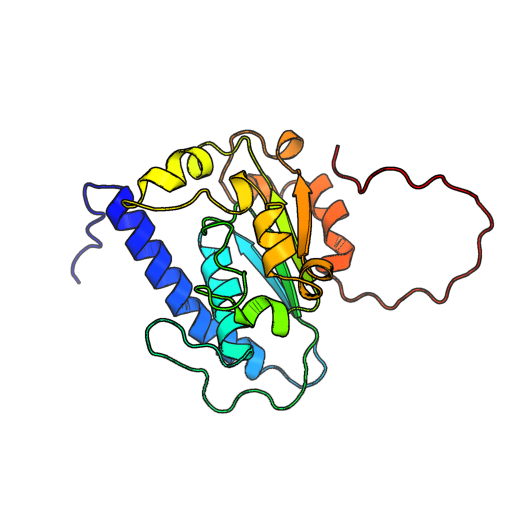
ATOM 713 N N . ASN A 1 95 ? 0.393 9.507 4.123 1.00 98.38 95 ASN A N 1
ATOM 714 C CA . ASN A 1 95 ? 0.753 10.399 5.223 1.00 98.38 95 ASN A CA 1
ATOM 715 C C . ASN A 1 95 ? -0.515 10.883 5.948 1.00 98.38 95 ASN A C 1
ATOM 717 O O . ASN A 1 95 ? -1.591 10.930 5.339 1.00 98.38 95 ASN A O 1
ATOM 721 N N . PRO A 1 96 ? -0.414 11.273 7.232 1.00 97.25 96 PRO A N 1
ATOM 722 C CA . PRO A 1 96 ? -1.528 11.893 7.941 1.00 97.25 96 PRO A CA 1
ATOM 723 C C . PRO A 1 96 ? -2.131 13.056 7.145 1.00 97.25 96 PRO A C 1
ATOM 725 O O . PRO A 1 96 ? -1.417 13.775 6.445 1.00 97.25 96 PRO A O 1
ATOM 728 N N . ASP A 1 97 ? -3.455 13.183 7.218 1.00 95.19 97 ASP A N 1
ATOM 729 C CA . ASP A 1 97 ? -4.252 14.218 6.541 1.00 95.19 97 ASP A CA 1
ATOM 730 C C . ASP A 1 97 ? -4.161 14.230 5.002 1.00 95.19 97 ASP A C 1
ATOM 732 O O . ASP A 1 97 ? -4.694 15.122 4.344 1.00 95.19 97 ASP A O 1
ATOM 736 N N . GLN A 1 98 ? -3.546 13.205 4.404 1.00 97.19 98 GLN A N 1
ATOM 737 C CA . GLN A 1 98 ? -3.563 12.971 2.961 1.00 97.19 98 GLN A CA 1
ATOM 738 C C . GLN A 1 98 ? -4.697 12.026 2.555 1.00 97.19 98 GLN A C 1
ATOM 740 O O . GLN A 1 98 ? -5.438 11.498 3.389 1.00 97.19 98 GLN A O 1
ATOM 745 N N . ARG A 1 99 ? -4.822 11.793 1.242 1.00 97.06 99 ARG A N 1
ATOM 746 C CA . ARG A 1 99 ? -5.937 11.068 0.606 1.00 97.06 99 ARG A CA 1
ATOM 747 C C . ARG A 1 99 ? -6.331 9.759 1.300 1.00 97.06 99 ARG A C 1
ATOM 749 O O . ARG A 1 99 ? -7.513 9.441 1.336 1.00 97.06 99 ARG A O 1
ATOM 756 N N . TYR A 1 100 ? -5.366 9.001 1.816 1.00 98.31 100 TYR A N 1
ATOM 757 C CA . TYR A 1 100 ? -5.597 7.756 2.546 1.00 98.31 100 TYR A CA 1
ATOM 758 C C . TYR A 1 100 ? -4.954 7.778 3.942 1.00 98.31 100 TYR A C 1
ATOM 760 O O . TYR A 1 100 ? -4.600 6.728 4.470 1.00 98.31 100 TYR A O 1
ATOM 768 N N . GLY A 1 101 ? -4.825 8.945 4.582 1.00 97.62 101 GLY A N 1
ATOM 769 C CA . GLY A 1 101 ? -4.025 9.124 5.804 1.00 97.62 101 GLY A CA 1
ATOM 770 C C . GLY A 1 101 ? -4.438 8.279 7.018 1.00 97.62 101 GLY A C 1
ATOM 771 O O . GLY A 1 101 ? -3.622 8.016 7.893 1.00 97.62 101 GLY A O 1
ATOM 772 N N . ARG A 1 102 ? -5.684 7.785 7.054 1.00 97.31 102 ARG A N 1
ATOM 773 C CA . ARG A 1 102 ? -6.173 6.814 8.061 1.00 97.31 102 ARG A CA 1
ATOM 774 C C . ARG A 1 102 ? -5.779 5.353 7.802 1.00 97.31 102 ARG A C 1
ATOM 776 O O . ARG A 1 102 ? -5.982 4.513 8.670 1.00 97.31 102 ARG A O 1
ATOM 783 N N . ALA A 1 103 ? -5.229 5.016 6.635 1.00 97.44 103 ALA A N 1
ATOM 784 C CA . ALA A 1 103 ? -4.967 3.623 6.266 1.00 97.44 103 ALA A CA 1
ATOM 785 C C . ALA A 1 103 ? -3.944 2.942 7.194 1.00 97.44 103 ALA A C 1
ATOM 787 O O . ALA A 1 103 ? -4.130 1.791 7.587 1.00 97.44 103 ALA A O 1
ATOM 788 N N . ILE A 1 104 ? -2.889 3.665 7.590 1.00 96.56 104 ILE A N 1
ATOM 789 C CA . ILE A 1 104 ? -1.834 3.140 8.475 1.00 96.56 104 ILE A CA 1
ATOM 790 C C . ILE A 1 104 ? -2.304 3.017 9.934 1.00 96.56 104 ILE A C 1
ATOM 792 O O . ILE A 1 104 ? -1.738 2.237 10.702 1.00 96.56 104 ILE A O 1
ATOM 796 N N . ASP A 1 105 ? -3.357 3.742 10.327 1.00 93.69 105 ASP A N 1
ATOM 797 C CA . ASP A 1 105 ? -3.945 3.602 11.665 1.00 93.69 105 ASP A CA 1
ATOM 798 C C . ASP A 1 105 ? -4.550 2.197 11.849 1.00 93.69 105 ASP A C 1
ATOM 800 O O . ASP A 1 105 ? -4.452 1.624 12.936 1.00 93.69 105 ASP A O 1
ATOM 804 N N . VAL A 1 106 ? -5.102 1.631 10.768 1.00 93.81 106 VAL A N 1
ATOM 805 C CA . VAL A 1 106 ? -5.776 0.323 10.736 1.00 93.81 106 VAL A CA 1
ATOM 806 C C . VAL A 1 106 ? -4.827 -0.828 10.419 1.00 93.81 106 VAL A C 1
ATOM 808 O O . VAL A 1 106 ? -4.958 -1.909 10.991 1.00 93.81 106 VAL A O 1
ATOM 811 N N . ALA A 1 107 ? -3.891 -0.631 9.491 1.00 95.94 107 ALA A N 1
ATOM 812 C CA . ALA A 1 107 ? -2.967 -1.686 9.100 1.00 95.94 107 ALA A CA 1
ATOM 813 C C . ALA A 1 107 ? -1.913 -1.940 10.192 1.00 95.94 107 ALA A C 1
ATOM 815 O O . ALA A 1 107 ? -1.251 -1.016 10.662 1.00 95.94 107 ALA A O 1
ATOM 816 N N . GLU A 1 108 ? -1.707 -3.208 10.550 1.00 95.88 108 GLU A N 1
ATOM 817 C CA . GLU A 1 108 ? -0.580 -3.667 11.374 1.00 95.88 108 GLU A CA 1
ATOM 818 C C . GLU A 1 108 ? 0.742 -3.406 10.644 1.00 95.88 108 GLU A C 1
ATOM 820 O O . GLU A 1 108 ? 1.718 -2.962 11.246 1.00 95.88 108 GLU A O 1
ATOM 825 N N . THR A 1 109 ? 0.752 -3.645 9.329 1.00 96.69 109 THR A N 1
ATOM 826 C CA . THR A 1 109 ? 1.901 -3.401 8.461 1.00 96.69 109 THR A CA 1
ATOM 827 C C . THR A 1 109 ? 1.468 -3.114 7.023 1.00 96.69 109 THR A C 1
ATOM 829 O O . THR A 1 109 ? 0.473 -3.668 6.542 1.00 96.69 109 THR A O 1
ATOM 832 N N . VAL A 1 110 ? 2.227 -2.267 6.330 1.00 98.31 110 VAL A N 1
ATOM 833 C CA . VAL A 1 110 ? 2.123 -2.016 4.890 1.00 98.31 110 VAL A CA 1
ATOM 834 C C . VAL A 1 110 ? 3.500 -2.192 4.264 1.00 98.31 110 VAL A C 1
ATOM 836 O O . VAL A 1 110 ? 4.426 -1.437 4.555 1.00 98.31 110 VAL A O 1
ATOM 839 N N . VAL A 1 111 ? 3.632 -3.174 3.380 1.00 98.56 111 VAL A N 1
ATOM 840 C CA . VAL A 1 111 ? 4.868 -3.453 2.644 1.00 98.56 111 VAL A CA 1
ATOM 841 C C . VAL A 1 111 ? 4.752 -2.894 1.235 1.00 98.56 111 VAL A C 1
ATOM 843 O O . VAL A 1 111 ? 3.893 -3.315 0.464 1.00 98.56 111 VAL A O 1
ATOM 846 N N . ASN A 1 112 ? 5.631 -1.966 0.874 1.00 98.69 112 ASN A N 1
ATOM 847 C CA . ASN A 1 112 ? 5.763 -1.465 -0.487 1.00 98.69 112 ASN A CA 1
ATOM 848 C C . ASN A 1 112 ? 6.854 -2.246 -1.229 1.00 98.69 112 ASN A C 1
ATOM 850 O O . ASN A 1 112 ? 8.031 -2.158 -0.874 1.00 98.69 112 ASN A O 1
ATOM 854 N N . LEU A 1 113 ? 6.471 -2.981 -2.273 1.00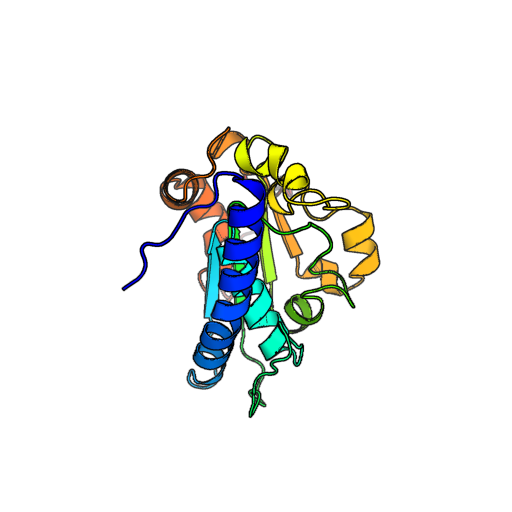 98.56 113 LEU A N 1
ATOM 855 C CA . LEU A 1 113 ? 7.406 -3.595 -3.212 1.00 98.56 113 LEU A CA 1
ATOM 856 C C . LEU A 1 113 ? 7.860 -2.524 -4.203 1.00 98.56 113 LEU A C 1
ATOM 858 O O . LEU A 1 113 ? 7.229 -2.292 -5.242 1.00 98.56 113 LEU A O 1
ATOM 862 N N . ARG A 1 114 ? 8.939 -1.831 -3.847 1.00 98.31 114 ARG A N 1
ATOM 863 C CA . ARG A 1 114 ? 9.471 -0.732 -4.640 1.00 98.31 114 ARG A CA 1
ATOM 864 C C . ARG A 1 114 ? 10.170 -1.277 -5.881 1.00 98.31 114 ARG A C 1
ATOM 866 O O . ARG A 1 114 ? 11.064 -2.109 -5.792 1.00 98.31 114 ARG A O 1
ATOM 873 N N . ASN A 1 115 ? 9.782 -0.760 -7.037 1.00 98.12 115 ASN A N 1
ATOM 874 C CA . ASN A 1 115 ? 10.438 -0.968 -8.312 1.00 98.12 115 ASN A CA 1
ATOM 875 C C . ASN A 1 115 ? 10.759 0.387 -8.969 1.00 98.12 115 ASN A C 1
ATOM 877 O O . ASN A 1 115 ? 9.927 0.982 -9.658 1.00 98.12 115 ASN A O 1
ATOM 881 N N . HIS A 1 116 ? 11.990 0.872 -8.805 1.00 97.12 116 HIS A N 1
ATOM 882 C CA . HIS A 1 116 ? 12.427 2.124 -9.431 1.00 97.12 116 HIS A CA 1
ATOM 883 C C . HIS A 1 116 ? 12.707 1.972 -10.942 1.00 97.12 116 HIS A C 1
ATOM 885 O O . HIS A 1 116 ? 12.899 2.971 -11.643 1.00 97.12 116 HIS A O 1
ATOM 891 N N . ARG A 1 117 ? 12.734 0.735 -11.467 1.00 97.38 117 ARG A N 1
ATOM 892 C CA . ARG A 1 117 ? 12.972 0.427 -12.887 1.00 97.38 117 ARG A CA 1
ATOM 893 C C . ARG A 1 117 ? 11.692 0.311 -13.715 1.00 97.38 117 ARG A C 1
ATOM 895 O O . ARG A 1 117 ? 11.797 0.426 -14.936 1.00 97.38 117 ARG A O 1
ATOM 902 N N . ASP A 1 118 ? 10.530 0.177 -13.078 1.00 97.12 118 ASP A N 1
ATOM 903 C CA . ASP A 1 118 ? 9.211 0.108 -13.719 1.00 97.12 118 ASP A CA 1
ATOM 904 C C . ASP A 1 118 ? 8.978 1.302 -14.661 1.00 97.12 118 ASP A C 1
ATOM 906 O O . ASP A 1 118 ? 9.024 2.467 -14.257 1.00 97.12 118 ASP A O 1
ATOM 910 N N . THR A 1 119 ? 8.750 1.008 -15.940 1.00 93.62 119 THR A N 1
ATOM 911 C CA . THR A 1 119 ? 8.599 2.029 -16.986 1.00 93.62 119 THR A CA 1
ATOM 912 C C . THR A 1 119 ? 7.268 2.771 -16.904 1.00 93.62 119 THR A C 1
ATOM 914 O O . THR A 1 119 ? 7.245 3.986 -17.099 1.00 93.62 119 THR A O 1
ATOM 917 N N . VAL A 1 120 ? 6.186 2.083 -16.531 1.00 93.69 120 VAL A N 1
ATOM 918 C CA . VAL A 1 120 ? 4.855 2.682 -16.358 1.00 93.69 120 VAL A CA 1
ATOM 919 C C . VAL A 1 120 ? 4.874 3.647 -15.176 1.00 93.69 120 VAL A C 1
ATOM 921 O O . VAL A 1 120 ? 4.381 4.772 -15.267 1.00 93.69 120 VAL A O 1
ATOM 924 N N . LEU A 1 121 ? 5.513 3.264 -14.069 1.00 93.69 121 LEU A N 1
ATOM 925 C CA . LEU A 1 121 ? 5.580 4.122 -12.885 1.00 93.69 121 LEU A CA 1
ATOM 926 C C . LEU A 1 121 ? 6.528 5.322 -13.035 1.00 93.69 121 LEU A C 1
ATOM 928 O O . LEU A 1 121 ? 6.360 6.312 -12.323 1.00 93.69 121 LEU A O 1
ATOM 932 N N . LYS A 1 122 ? 7.492 5.280 -13.963 1.00 92.50 122 LYS A N 1
ATOM 933 C CA . LYS A 1 122 ? 8.330 6.448 -14.296 1.00 92.50 122 LYS A CA 1
ATOM 934 C C . LYS A 1 122 ? 7.542 7.550 -14.996 1.00 92.50 122 LYS A C 1
ATOM 936 O O . LYS A 1 122 ? 7.805 8.723 -14.749 1.00 92.50 122 LYS A O 1
ATOM 941 N N . ILE A 1 123 ? 6.573 7.181 -15.834 1.00 90.31 123 ILE A N 1
ATOM 942 C CA . ILE A 1 123 ? 5.707 8.134 -16.545 1.00 90.31 123 ILE A CA 1
ATOM 943 C C . ILE A 1 123 ? 4.428 8.474 -15.773 1.00 90.31 123 ILE A C 1
ATOM 945 O O . ILE A 1 123 ? 3.729 9.414 -16.133 1.00 90.31 123 ILE A O 1
ATOM 949 N N . TYR A 1 124 ? 4.138 7.766 -14.678 1.00 89.75 124 TYR A N 1
ATOM 950 C CA . TYR A 1 124 ? 2.997 8.027 -13.795 1.00 89.75 124 TYR A CA 1
ATOM 951 C C . TYR A 1 124 ? 2.809 9.503 -13.381 1.00 89.75 124 TYR A C 1
ATOM 953 O O . TYR A 1 124 ? 1.655 9.945 -13.331 1.00 89.75 124 TYR A O 1
ATOM 961 N N . PRO A 1 125 ? 3.871 10.302 -13.122 1.00 88.38 125 PRO A N 1
ATOM 962 C CA . PRO A 1 125 ? 3.713 11.721 -12.812 1.00 88.38 125 PRO A CA 1
ATOM 963 C C . PRO A 1 125 ? 3.024 12.539 -13.910 1.00 88.38 125 PRO A C 1
ATOM 965 O O . PRO A 1 125 ? 2.490 13.604 -13.627 1.00 88.38 125 PRO A O 1
ATOM 968 N N . LEU A 1 126 ? 3.006 12.043 -15.150 1.00 86.19 126 LEU A N 1
ATOM 969 C CA . LEU A 1 126 ? 2.395 12.717 -16.293 1.00 86.19 126 LEU A CA 1
ATOM 970 C C . LEU A 1 126 ? 0.867 12.573 -16.333 1.00 86.19 126 LEU A C 1
ATOM 972 O O . LEU A 1 126 ? 0.242 13.129 -17.224 1.00 86.19 126 LEU A O 1
ATOM 976 N N . ARG A 1 127 ? 0.234 11.846 -15.402 1.00 80.88 127 ARG A N 1
ATOM 977 C CA . ARG A 1 127 ? -1.224 11.618 -15.435 1.00 80.88 127 ARG A CA 1
ATOM 978 C C . ARG A 1 127 ? -2.072 12.889 -15.256 1.00 80.88 127 ARG A C 1
ATOM 980 O O . ARG A 1 127 ? -3.225 12.893 -15.665 1.00 80.88 127 ARG A O 1
ATOM 987 N N . HIS A 1 128 ? -1.544 13.918 -14.587 1.00 78.44 128 HIS A N 1
ATOM 988 C CA . HIS A 1 128 ? -2.213 15.202 -14.336 1.00 78.44 128 HIS A CA 1
ATOM 989 C C . HIS A 1 128 ? -1.192 16.232 -13.803 1.00 78.44 128 HIS A C 1
ATOM 991 O O . HIS A 1 128 ? -0.253 15.831 -13.111 1.00 78.44 128 HIS A O 1
ATOM 997 N N . PRO A 1 129 ? -1.365 17.548 -14.040 1.00 76.62 129 PRO A N 1
ATOM 998 C CA . PRO A 1 129 ? -0.558 18.597 -13.407 1.00 76.62 129 PRO A CA 1
ATOM 999 C C . PRO A 1 129 ? -0.386 18.429 -11.886 1.00 76.62 129 PRO A C 1
ATOM 1001 O O . PRO A 1 129 ? -1.313 18.024 -11.189 1.00 76.62 129 PRO A O 1
ATOM 1004 N N . LEU A 1 130 ? 0.792 18.759 -11.348 1.00 79.12 130 LEU A N 1
ATOM 1005 C CA . LEU A 1 130 ? 1.097 18.700 -9.900 1.00 79.12 130 LEU A CA 1
ATOM 1006 C C . LEU A 1 130 ? 1.018 17.298 -9.268 1.00 79.12 130 LEU A C 1
ATOM 1008 O O . LEU A 1 130 ? 1.063 17.144 -8.048 1.00 79.12 130 LEU A O 1
ATOM 1012 N N . SER A 1 131 ? 0.915 16.260 -10.092 1.00 81.81 131 SER A N 1
ATOM 1013 C CA . SER A 1 131 ? 1.022 14.884 -9.646 1.00 81.81 131 SER A CA 1
ATOM 1014 C C . SER A 1 131 ? 2.409 14.603 -9.054 1.00 81.81 131 SER A C 1
ATOM 1016 O O . SER A 1 131 ? 3.433 14.969 -9.632 1.00 81.81 131 SER A O 1
ATOM 1018 N N . ASN A 1 132 ? 2.451 13.831 -7.970 1.00 91.56 132 ASN A N 1
ATOM 1019 C CA . ASN A 1 132 ? 3.708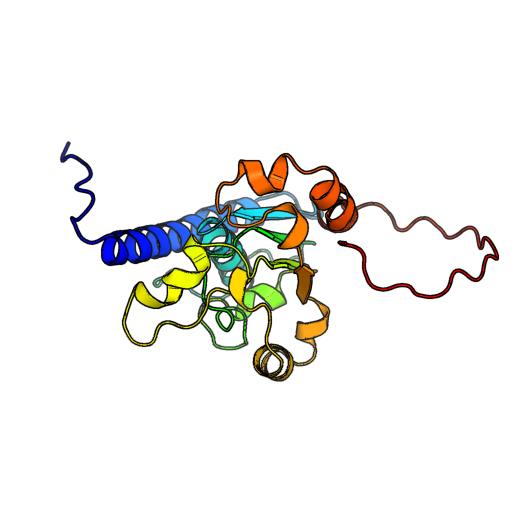 13.372 -7.390 1.00 91.56 132 ASN A CA 1
ATOM 1020 C C . ASN A 1 132 ? 4.167 12.028 -7.978 1.00 91.56 132 ASN A C 1
ATOM 1022 O O . ASN A 1 132 ? 3.455 11.355 -8.729 1.00 91.56 132 ASN A O 1
ATOM 1026 N N . LYS A 1 133 ? 5.396 11.630 -7.631 1.00 95.38 133 LYS A N 1
ATOM 1027 C CA . LYS A 1 133 ? 5.963 10.337 -8.036 1.00 95.38 133 LYS A CA 1
ATOM 1028 C C . LYS A 1 133 ? 5.208 9.171 -7.393 1.00 95.38 133 LYS A C 1
ATOM 1030 O O . LYS A 1 133 ? 4.732 9.271 -6.260 1.00 95.38 133 LYS A O 1
ATOM 1035 N N . ALA A 1 134 ? 5.114 8.062 -8.128 1.00 97.06 134 ALA A N 1
ATOM 1036 C CA . ALA A 1 134 ? 4.450 6.853 -7.656 1.00 97.06 134 ALA A CA 1
ATOM 1037 C C . ALA A 1 134 ? 5.173 6.255 -6.442 1.00 97.06 134 ALA A C 1
ATOM 1039 O O . ALA A 1 134 ? 6.403 6.160 -6.439 1.00 97.06 134 ALA A O 1
ATOM 1040 N N . LEU A 1 135 ? 4.415 5.768 -5.459 1.00 98.25 135 LEU A N 1
ATOM 1041 C CA . LEU A 1 135 ? 4.937 5.144 -4.246 1.00 98.25 135 LEU A CA 1
ATOM 1042 C C . LEU A 1 135 ? 5.856 3.960 -4.561 1.00 98.25 135 LEU A C 1
ATOM 1044 O O . LEU A 1 135 ? 6.934 3.849 -3.987 1.00 98.25 135 LEU A O 1
ATOM 1048 N N . ALA A 1 136 ? 5.480 3.087 -5.496 1.00 97.56 136 ALA A N 1
ATOM 1049 C CA . ALA A 1 136 ? 6.352 1.971 -5.858 1.00 97.56 136 ALA A CA 1
ATOM 1050 C C . ALA A 1 136 ? 7.563 2.399 -6.696 1.00 97.56 136 ALA A C 1
ATOM 1052 O O . ALA A 1 136 ? 8.483 1.609 -6.841 1.00 97.56 136 ALA A O 1
ATOM 1053 N N . ASN A 1 137 ? 7.625 3.629 -7.210 1.00 97.75 137 ASN A N 1
ATOM 1054 C CA . ASN A 1 137 ? 8.823 4.119 -7.889 1.00 97.75 137 ASN A CA 1
ATOM 1055 C C . ASN A 1 137 ? 9.843 4.691 -6.892 1.00 97.75 137 ASN A C 1
ATOM 1057 O O . ASN A 1 137 ? 11.007 4.281 -6.876 1.00 97.75 137 ASN A O 1
ATOM 1061 N N . VAL A 1 138 ? 9.403 5.624 -6.044 1.00 97.75 138 VAL A N 1
ATOM 1062 C CA . VAL A 1 138 ? 10.305 6.357 -5.138 1.00 97.75 138 VAL A CA 1
ATOM 1063 C C . VAL A 1 138 ? 10.382 5.803 -3.728 1.00 97.75 138 VAL A C 1
ATOM 1065 O O . VAL A 1 138 ? 11.349 6.100 -3.034 1.00 97.75 138 VAL A O 1
ATOM 1068 N N . GLY A 1 139 ? 9.416 4.983 -3.323 1.00 97.94 139 GLY A N 1
ATOM 1069 C CA . GLY A 1 139 ? 9.335 4.503 -1.954 1.00 97.94 139 GLY A CA 1
ATOM 1070 C C . GLY A 1 139 ? 8.725 5.511 -0.985 1.00 97.94 139 GLY A C 1
ATOM 1071 O O . GLY A 1 139 ? 8.222 6.562 -1.386 1.00 97.94 139 GLY A O 1
ATOM 1072 N N . PHE A 1 140 ? 8.783 5.178 0.305 1.00 97.56 140 PHE A N 1
ATOM 1073 C CA . PHE A 1 140 ? 8.462 6.128 1.373 1.00 97.56 140 PHE A CA 1
ATOM 1074 C C . PHE A 1 140 ? 9.677 7.013 1.634 1.00 97.56 140 PHE A C 1
ATOM 1076 O O . PHE A 1 140 ? 10.689 6.553 2.176 1.00 97.56 140 PHE A O 1
ATOM 1083 N N . THR A 1 141 ? 9.577 8.284 1.253 1.00 97.56 141 THR A N 1
ATOM 1084 C CA . THR A 1 141 ? 10.673 9.246 1.383 1.00 97.56 141 THR A CA 1
ATOM 1085 C C . THR A 1 141 ? 10.975 9.564 2.849 1.00 97.56 141 THR A C 1
ATOM 1087 O O . THR A 1 141 ? 10.191 9.272 3.755 1.00 97.56 141 THR A O 1
ATOM 1090 N N . VAL A 1 142 ? 12.115 10.213 3.103 1.00 97.62 142 VAL A N 1
ATOM 1091 C CA . VAL A 1 142 ? 12.458 10.710 4.447 1.00 97.62 142 VAL A CA 1
ATOM 1092 C C . VAL A 1 142 ? 11.365 11.642 4.975 1.00 97.62 142 VAL A C 1
ATOM 1094 O O . VAL A 1 142 ? 10.952 11.503 6.123 1.00 97.62 142 VAL A O 1
ATOM 1097 N N . GLN A 1 143 ? 10.845 12.536 4.129 1.00 97.69 143 GLN A N 1
ATOM 1098 C CA . GLN A 1 143 ? 9.764 13.443 4.505 1.00 97.69 143 GLN A CA 1
ATOM 1099 C C . GLN A 1 143 ? 8.484 12.680 4.861 1.00 97.69 143 GLN A C 1
ATOM 1101 O O . GLN A 1 143 ? 7.874 12.983 5.882 1.00 97.69 143 GLN A O 1
ATOM 1106 N N . ASP A 1 144 ? 8.110 11.653 4.091 1.00 97.94 144 ASP A N 1
ATOM 1107 C CA . ASP A 1 144 ? 6.949 10.813 4.418 1.00 97.94 144 ASP A CA 1
ATOM 1108 C C . ASP A 1 144 ? 7.115 10.156 5.791 1.00 97.94 144 ASP A C 1
ATOM 1110 O O . ASP A 1 144 ? 6.213 10.199 6.625 1.00 97.94 144 ASP A O 1
ATOM 1114 N N . ARG A 1 145 ? 8.301 9.606 6.074 1.00 97.69 145 ARG A N 1
ATOM 1115 C CA . ARG A 1 145 ? 8.598 8.973 7.368 1.00 97.69 145 ARG A CA 1
ATOM 1116 C C . ARG A 1 145 ? 8.535 9.965 8.528 1.00 97.69 145 ARG A C 1
ATOM 1118 O O . ARG A 1 145 ? 8.004 9.615 9.579 1.00 97.69 145 ARG A O 1
ATOM 1125 N N . VAL A 1 146 ? 9.024 11.192 8.335 1.00 98.00 146 VAL A N 1
ATOM 1126 C CA . VAL A 1 146 ? 8.900 12.277 9.322 1.00 98.00 146 VAL A CA 1
ATOM 1127 C C . VAL A 1 146 ? 7.429 12.620 9.559 1.00 98.00 146 VAL A C 1
ATOM 1129 O O . VAL A 1 146 ? 6.989 12.623 10.706 1.00 98.00 146 VAL A O 1
ATOM 1132 N N . MET A 1 147 ? 6.649 12.819 8.493 1.00 97.88 147 MET A N 1
ATOM 1133 C CA . MET A 1 147 ? 5.217 13.136 8.581 1.00 97.88 147 MET A CA 1
ATOM 1134 C C . MET A 1 147 ? 4.407 12.017 9.251 1.00 97.88 147 MET A C 1
ATOM 1136 O O . MET A 1 147 ? 3.470 12.282 9.999 1.00 97.88 147 MET A O 1
ATOM 1140 N N . MET A 1 148 ? 4.764 10.753 9.016 1.00 97.12 148 MET A N 1
ATOM 1141 C CA . MET A 1 148 ? 4.116 9.600 9.646 1.00 97.12 148 MET A CA 1
ATOM 1142 C C . MET A 1 148 ? 4.466 9.445 11.137 1.00 97.12 148 MET A C 1
ATOM 1144 O O . MET A 1 148 ? 3.701 8.822 11.883 1.00 97.12 148 MET A O 1
ATOM 1148 N N . GLY A 1 149 ? 5.602 9.977 11.598 1.00 97.12 149 GLY A N 1
ATOM 1149 C CA . GLY A 1 149 ? 6.060 9.842 12.981 1.00 97.12 149 GLY A CA 1
ATOM 1150 C C . GLY A 1 149 ? 6.149 8.375 13.419 1.00 97.12 149 GLY A C 1
ATOM 1151 O O . GLY A 1 149 ? 6.728 7.536 12.732 1.00 97.12 149 GLY A O 1
ATOM 1152 N N . GLN A 1 150 ? 5.525 8.019 14.549 1.00 96.56 150 GLN A N 1
ATOM 1153 C CA . GLN A 1 150 ? 5.532 6.633 15.049 1.00 96.56 150 GLN A CA 1
ATOM 1154 C C . GLN A 1 150 ? 4.877 5.630 14.086 1.00 96.56 150 GLN A C 1
ATOM 1156 O O . GLN A 1 150 ? 5.247 4.454 14.085 1.00 96.56 150 GLN A O 1
ATOM 1161 N N . ARG A 1 151 ? 3.949 6.081 13.228 1.00 95.94 151 ARG A N 1
ATOM 1162 C CA . ARG A 1 151 ? 3.294 5.230 12.222 1.00 95.94 151 ARG A CA 1
ATOM 1163 C C . ARG A 1 151 ? 4.281 4.705 11.181 1.00 95.94 151 ARG A C 1
ATOM 1165 O O . ARG A 1 151 ? 4.042 3.643 10.615 1.00 95.94 151 ARG A O 1
ATOM 1172 N N . ALA A 1 152 ? 5.417 5.382 10.985 1.00 96.81 152 ALA A N 1
ATOM 1173 C CA . ALA A 1 152 ? 6.452 4.959 10.046 1.00 96.81 152 ALA A CA 1
ATOM 1174 C C . ALA A 1 152 ? 7.043 3.574 10.381 1.00 96.81 152 ALA A C 1
ATOM 1176 O O . ALA A 1 152 ? 7.586 2.912 9.502 1.00 96.81 152 ALA A O 1
ATOM 1177 N N . LYS A 1 153 ? 6.909 3.104 11.631 1.00 97.12 153 LYS A N 1
ATOM 1178 C CA . LYS A 1 153 ? 7.318 1.751 12.050 1.00 97.12 153 LYS A CA 1
ATOM 1179 C C . LYS A 1 153 ? 6.466 0.638 11.432 1.00 97.12 153 LYS A C 1
ATOM 1181 O O . LYS A 1 153 ? 6.891 -0.509 11.440 1.00 97.12 153 LYS A O 1
ATOM 1186 N N . ARG A 1 154 ? 5.273 0.973 10.928 1.00 97.00 154 ARG A N 1
ATOM 1187 C CA . ARG A 1 154 ? 4.339 0.037 10.285 1.00 97.00 154 ARG A CA 1
ATOM 1188 C C . ARG A 1 154 ? 4.515 -0.023 8.769 1.00 97.00 154 ARG A C 1
ATOM 1190 O O . ARG A 1 154 ? 3.853 -0.831 8.127 1.00 97.00 154 ARG A O 1
ATOM 1197 N N . VAL A 1 155 ? 5.356 0.829 8.178 1.00 97.31 155 VAL A N 1
ATOM 1198 C CA . VAL A 1 155 ? 5.593 0.832 6.730 1.00 97.31 155 VAL A CA 1
ATOM 1199 C C . VAL A 1 155 ? 6.984 0.299 6.413 1.00 97.31 155 VAL A C 1
ATOM 1201 O O . VAL A 1 155 ? 7.999 0.797 6.908 1.00 97.31 155 VAL A O 1
ATOM 1204 N N . HIS A 1 156 ? 7.031 -0.712 5.554 1.00 96.81 156 HIS A N 1
ATOM 1205 C CA . HIS A 1 156 ? 8.263 -1.364 5.128 1.00 96.81 156 HIS A CA 1
ATOM 1206 C C . HIS A 1 156 ? 8.424 -1.234 3.623 1.00 96.81 156 HIS A C 1
ATOM 1208 O O . HIS A 1 156 ? 7.453 -1.110 2.876 1.00 96.81 156 HIS A O 1
ATOM 1214 N N . GLU A 1 157 ? 9.671 -1.259 3.181 1.00 96.44 157 GLU A N 1
ATOM 1215 C CA . GLU A 1 157 ? 10.024 -1.186 1.774 1.00 96.44 157 GLU A CA 1
ATOM 1216 C C . GLU A 1 157 ? 10.911 -2.372 1.434 1.00 96.44 157 GLU A C 1
ATOM 1218 O O . GLU A 1 157 ? 11.875 -2.653 2.146 1.00 96.44 157 GLU A O 1
ATOM 1223 N N . LEU A 1 158 ? 10.568 -3.054 0.348 1.00 97.50 158 LEU A N 1
ATOM 1224 C CA . LEU A 1 158 ? 11.376 -4.111 -0.234 1.00 97.50 158 LEU A CA 1
ATOM 1225 C C . LEU A 1 158 ? 11.670 -3.719 -1.679 1.00 97.50 158 LEU A C 1
ATOM 1227 O O . LEU A 1 158 ? 10.743 -3.565 -2.476 1.00 97.50 158 LEU A O 1
ATOM 1231 N N . ASP A 1 159 ? 12.945 -3.523 -2.012 1.00 97.81 159 ASP A N 1
ATOM 1232 C CA . ASP A 1 159 ? 13.340 -3.209 -3.385 1.00 97.81 159 ASP A CA 1
ATOM 1233 C C . ASP A 1 159 ? 13.303 -4.487 -4.230 1.00 97.81 159 ASP A C 1
ATOM 1235 O O . ASP A 1 159 ? 14.076 -5.415 -4.016 1.00 97.81 159 ASP A O 1
ATOM 1239 N N . VAL A 1 160 ? 12.387 -4.536 -5.194 1.00 98.12 160 VAL A N 1
ATOM 1240 C CA . VAL A 1 160 ? 12.212 -5.649 -6.138 1.00 98.12 160 VAL A CA 1
ATOM 1241 C C . VAL A 1 160 ? 12.704 -5.300 -7.543 1.00 98.12 160 VAL A C 1
ATOM 1243 O O . VAL A 1 160 ? 12.472 -6.053 -8.487 1.00 98.12 160 VAL A O 1
ATOM 1246 N N . SER A 1 161 ? 13.389 -4.169 -7.722 1.00 97.44 161 SER A N 1
ATOM 1247 C CA . SER A 1 161 ? 13.791 -3.663 -9.043 1.00 97.44 161 SER A CA 1
ATOM 1248 C C . SER A 1 161 ? 14.743 -4.610 -9.777 1.00 97.44 161 SER A C 1
ATOM 1250 O O . SER A 1 161 ? 14.712 -4.683 -11.006 1.00 97.44 161 SER A O 1
ATOM 1252 N N . GLY A 1 162 ? 15.586 -5.342 -9.042 1.00 96.94 162 GLY A N 1
ATOM 1253 C CA . GLY A 1 162 ? 16.473 -6.370 -9.598 1.00 96.94 162 GLY A CA 1
ATOM 1254 C C . GLY A 1 162 ? 15.723 -7.588 -10.142 1.00 96.94 162 GLY A C 1
ATOM 1255 O O . GLY A 1 162 ? 16.114 -8.139 -11.166 1.00 96.94 162 GLY A O 1
ATOM 1256 N N . VAL A 1 163 ? 14.611 -7.953 -9.501 1.00 96.44 163 VAL A N 1
ATOM 1257 C CA . VAL A 1 163 ? 13.826 -9.161 -9.802 1.00 96.44 163 VAL A CA 1
ATOM 1258 C C . VAL A 1 163 ? 12.738 -8.893 -10.849 1.00 96.44 163 VAL A C 1
ATOM 1260 O O . VAL A 1 163 ? 12.485 -9.715 -11.730 1.00 96.44 163 VAL A O 1
ATOM 1263 N N . VAL A 1 164 ? 12.079 -7.736 -10.764 1.00 97.19 164 VAL A N 1
ATOM 1264 C CA . VAL A 1 164 ? 10.956 -7.358 -11.640 1.00 97.19 164 VAL A CA 1
ATOM 1265 C C . VAL A 1 164 ? 11.443 -6.629 -12.898 1.00 97.19 164 VAL A C 1
ATOM 1267 O O . VAL A 1 164 ? 10.878 -6.802 -13.984 1.00 97.19 164 VAL A O 1
ATOM 1270 N N . GLY A 1 165 ? 12.510 -5.831 -12.781 1.00 96.88 165 GLY A N 1
ATOM 1271 C CA . GLY A 1 165 ? 13.056 -5.042 -13.883 1.00 96.88 165 GLY A CA 1
ATOM 1272 C C . GLY A 1 165 ? 12.103 -3.936 -14.344 1.00 96.88 165 GLY A C 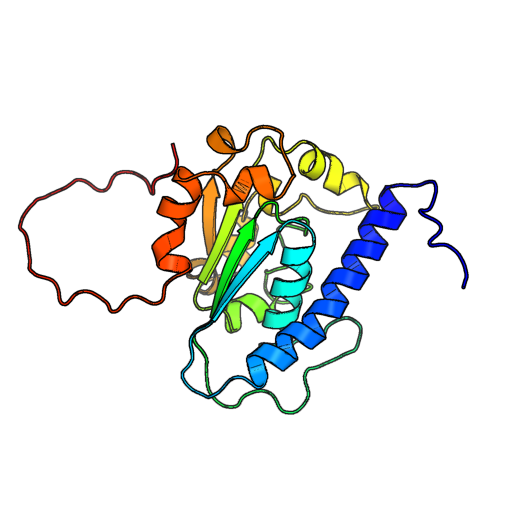1
ATOM 1273 O O . GLY A 1 165 ? 11.497 -3.237 -13.538 1.00 96.88 165 GLY A O 1
ATOM 1274 N N . SER A 1 166 ? 11.966 -3.761 -15.657 1.00 97.12 166 SER A N 1
ATOM 1275 C CA . SER A 1 166 ? 11.114 -2.729 -16.269 1.00 97.12 166 SER A CA 1
ATOM 1276 C C . SER A 1 166 ? 9.616 -3.060 -16.291 1.00 97.12 166 SER A C 1
ATOM 1278 O O . SER A 1 166 ? 8.826 -2.220 -16.733 1.00 97.12 166 SER A O 1
ATOM 1280 N N . ASN A 1 167 ? 9.230 -4.258 -15.837 1.00 95.81 167 ASN A N 1
ATOM 1281 C CA . ASN A 1 167 ? 7.866 -4.770 -15.926 1.00 95.81 167 ASN A CA 1
ATOM 1282 C C . ASN A 1 167 ? 6.917 -4.114 -14.918 1.00 95.81 167 ASN A C 1
ATOM 1284 O O . ASN A 1 167 ? 7.278 -3.893 -13.765 1.00 95.81 167 ASN A O 1
ATOM 1288 N N . HIS A 1 168 ? 5.673 -3.915 -15.357 1.00 96.31 168 HIS A N 1
ATOM 1289 C CA . HIS A 1 168 ? 4.559 -3.451 -14.526 1.00 96.31 168 HIS A CA 1
ATOM 1290 C C . HIS A 1 168 ? 3.481 -4.527 -14.315 1.00 96.31 168 HIS A C 1
ATOM 1292 O O . HIS A 1 168 ? 2.605 -4.375 -13.469 1.00 96.31 168 HIS A O 1
ATOM 1298 N N . SER A 1 169 ? 3.490 -5.609 -15.099 1.00 96.12 169 SER A N 1
ATOM 1299 C CA . SER A 1 169 ? 2.413 -6.603 -15.105 1.00 96.12 169 SER A CA 1
ATOM 1300 C C . SER A 1 169 ? 2.395 -7.449 -13.829 1.00 96.12 169 SER A C 1
ATOM 1302 O O . SER A 1 169 ? 3.438 -7.759 -13.254 1.00 96.12 169 SER A O 1
ATOM 1304 N N . TRP A 1 170 ? 1.201 -7.864 -13.394 1.00 95.25 170 TRP A N 1
ATOM 1305 C CA . TRP A 1 170 ? 1.040 -8.672 -12.181 1.00 95.25 170 TRP A CA 1
ATOM 1306 C C . TRP A 1 170 ? 1.859 -9.984 -12.186 1.00 95.25 170 TRP A C 1
ATOM 1308 O O . TRP A 1 170 ? 2.520 -10.253 -11.179 1.00 95.25 170 TRP A O 1
ATOM 1318 N N . PRO A 1 171 ? 1.944 -10.756 -13.295 1.00 96.88 171 PRO A N 1
ATOM 1319 C CA . PRO A 1 171 ? 2.793 -11.953 -13.363 1.00 96.88 171 PRO A CA 1
ATOM 1320 C C . PRO A 1 171 ? 4.265 -11.715 -13.041 1.00 96.88 171 PRO A C 1
ATOM 1322 O O . PRO A 1 171 ? 4.902 -12.583 -12.450 1.00 96.88 171 PRO A O 1
ATOM 1325 N N . ALA A 1 172 ? 4.805 -10.533 -13.347 1.00 96.06 172 ALA A N 1
ATOM 1326 C CA . ALA A 1 172 ? 6.191 -10.208 -13.022 1.00 96.06 172 ALA A CA 1
ATOM 1327 C C . ALA A 1 172 ? 6.452 -10.114 -11.507 1.00 96.06 172 ALA A C 1
ATOM 1329 O O . ALA A 1 172 ? 7.608 -10.182 -11.095 1.00 96.06 172 ALA A O 1
ATOM 1330 N N . TYR A 1 173 ? 5.396 -9.985 -10.695 1.00 96.94 173 TYR A N 1
ATOM 1331 C CA . TYR A 1 173 ? 5.459 -9.968 -9.237 1.00 96.94 173 TYR A CA 1
ATOM 1332 C C . TYR A 1 173 ? 5.135 -11.341 -8.637 1.00 96.94 173 TYR A C 1
ATOM 1334 O O . TYR A 1 173 ? 5.963 -11.899 -7.921 1.00 96.94 173 TYR A O 1
ATOM 1342 N N . TYR A 1 174 ? 3.957 -11.913 -8.919 1.00 94.44 174 TYR A N 1
ATOM 1343 C CA . TYR A 1 174 ? 3.521 -13.129 -8.211 1.00 94.44 174 TYR A CA 1
ATOM 1344 C C . TYR A 1 174 ? 4.231 -14.407 -8.670 1.00 94.44 174 TYR A C 1
ATOM 1346 O O . TYR A 1 174 ? 4.309 -15.362 -7.903 1.00 94.44 174 TYR A O 1
ATOM 1354 N N . ALA A 1 175 ? 4.769 -14.444 -9.894 1.00 95.00 175 ALA A N 1
ATOM 1355 C CA . ALA A 1 175 ? 5.480 -15.617 -10.405 1.00 95.00 175 ALA A CA 1
ATOM 1356 C C . ALA A 1 175 ? 6.947 -15.686 -9.935 1.00 95.00 175 ALA A C 1
ATOM 1358 O O . ALA A 1 175 ? 7.719 -16.491 -10.452 1.00 95.00 175 ALA A O 1
ATOM 1359 N N . ARG A 1 176 ? 7.361 -14.822 -8.996 1.00 95.62 176 ARG A N 1
ATOM 1360 C CA . ARG A 1 176 ? 8.738 -14.726 -8.493 1.00 95.62 176 ARG A CA 1
ATOM 1361 C C . ARG A 1 176 ? 8.852 -15.338 -7.095 1.00 95.62 176 ARG A C 1
ATOM 1363 O O . ARG A 1 176 ? 8.400 -14.719 -6.126 1.00 95.62 176 ARG A O 1
ATOM 1370 N N . PRO A 1 177 ? 9.485 -16.517 -6.948 1.00 95.81 177 PRO A N 1
ATOM 1371 C CA . PRO A 1 177 ? 9.683 -17.145 -5.644 1.00 95.81 177 PRO A CA 1
ATOM 1372 C C . PRO A 1 177 ? 10.486 -16.281 -4.665 1.00 95.81 177 PRO A C 1
ATOM 1374 O O . PRO A 1 177 ? 10.346 -16.430 -3.455 1.00 95.81 177 PRO A O 1
ATOM 1377 N N . GLU A 1 178 ? 11.357 -15.398 -5.156 1.00 96.19 178 GLU A N 1
ATOM 1378 C CA . GLU A 1 178 ? 12.096 -14.413 -4.356 1.00 96.19 178 GLU A CA 1
ATOM 1379 C C . GLU A 1 178 ? 11.134 -13.477 -3.625 1.00 96.19 178 GLU A C 1
ATOM 1381 O O . GLU A 1 178 ? 11.229 -13.323 -2.411 1.00 96.19 178 GLU A O 1
ATOM 1386 N N . ILE A 1 179 ? 10.170 -12.909 -4.355 1.00 96.56 179 ILE A N 1
ATOM 1387 C CA . ILE A 1 179 ? 9.176 -11.991 -3.794 1.00 96.56 179 ILE A CA 1
ATOM 1388 C C . ILE A 1 179 ? 8.287 -12.740 -2.804 1.00 96.56 179 ILE A C 1
ATOM 1390 O O . ILE A 1 179 ? 8.073 -12.254 -1.696 1.00 96.56 179 ILE A O 1
ATOM 1394 N N . ALA A 1 180 ? 7.825 -13.942 -3.166 1.00 94.81 180 ALA A N 1
ATOM 1395 C CA . ALA A 1 180 ? 7.006 -14.770 -2.283 1.00 94.81 180 ALA A CA 1
ATOM 1396 C C . ALA A 1 180 ? 7.709 -15.060 -0.945 1.00 94.81 180 ALA A C 1
ATOM 1398 O O . ALA A 1 180 ? 7.111 -14.875 0.113 1.00 94.81 180 ALA A O 1
ATOM 1399 N N . ARG A 1 181 ? 8.994 -15.440 -0.978 1.00 95.06 181 ARG A N 1
ATOM 1400 C CA . ARG A 1 181 ? 9.798 -15.686 0.232 1.00 95.06 181 ARG A CA 1
ATOM 1401 C C . ARG A 1 181 ? 9.967 -14.432 1.084 1.00 95.06 181 ARG A C 1
ATOM 1403 O O . ARG A 1 181 ? 9.872 -14.523 2.301 1.00 95.06 181 ARG A O 1
ATOM 1410 N N . SER A 1 182 ? 10.181 -13.273 0.468 1.00 94.81 182 SER A N 1
ATOM 1411 C CA . SER A 1 182 ? 10.393 -12.022 1.205 1.00 94.81 182 SER A CA 1
ATOM 1412 C C . SER A 1 182 ? 9.120 -11.437 1.822 1.00 94.81 182 SER A C 1
ATOM 1414 O O . SER A 1 182 ? 9.221 -10.608 2.720 1.00 94.81 182 SER A O 1
ATOM 1416 N N . VAL A 1 183 ? 7.928 -11.845 1.369 1.00 95.12 183 VAL A N 1
ATOM 1417 C CA . VAL A 1 183 ? 6.650 -11.339 1.905 1.00 95.12 183 VAL A CA 1
ATOM 1418 C C . VAL A 1 183 ? 5.846 -12.366 2.703 1.00 95.12 183 VAL A C 1
ATOM 1420 O O . VAL A 1 183 ? 4.782 -12.025 3.218 1.00 95.12 183 VAL A O 1
ATOM 1423 N N . VAL A 1 184 ? 6.329 -13.605 2.831 1.00 94.81 184 VAL A N 1
ATOM 1424 C CA . VAL A 1 184 ? 5.578 -14.723 3.432 1.00 94.81 184 VAL A CA 1
ATOM 1425 C C . VAL A 1 184 ? 5.072 -14.404 4.843 1.00 94.81 184 VAL A C 1
ATOM 1427 O O . VAL A 1 184 ? 3.906 -14.648 5.144 1.00 94.81 184 VAL A O 1
ATOM 1430 N N . GLU A 1 185 ? 5.890 -13.754 5.670 1.00 92.44 185 GLU A N 1
ATOM 1431 C CA . GLU A 1 185 ? 5.542 -13.368 7.046 1.00 92.44 185 GLU A CA 1
ATOM 1432 C C . GLU A 1 185 ? 4.510 -12.235 7.116 1.00 92.44 185 GLU A C 1
ATOM 1434 O O . GLU A 1 185 ? 3.855 -12.040 8.140 1.00 92.44 185 GLU A O 1
ATOM 1439 N N . HIS A 1 186 ? 4.344 -11.484 6.026 1.00 93.44 186 HIS A N 1
ATOM 1440 C CA . HIS A 1 186 ? 3.333 -10.438 5.901 1.00 93.44 186 HIS A CA 1
ATOM 1441 C C . HIS A 1 186 ? 2.010 -10.980 5.347 1.00 93.44 186 HIS A C 1
ATOM 1443 O O . HIS A 1 186 ? 0.957 -10.415 5.644 1.00 93.44 186 HIS A O 1
ATOM 1449 N N . VAL A 1 187 ? 2.052 -12.076 4.579 1.00 94.50 187 VAL A N 1
ATOM 1450 C CA . VAL A 1 187 ? 0.866 -12.776 4.060 1.00 94.50 187 VAL A CA 1
ATOM 1451 C C . VAL A 1 187 ? 0.266 -13.693 5.122 1.00 94.50 187 VAL A C 1
ATOM 1453 O O . VAL A 1 187 ? -0.929 -13.622 5.403 1.00 94.50 187 VAL A O 1
ATOM 1456 N N . TYR A 1 188 ? 1.091 -14.543 5.730 1.00 93.00 188 TYR A N 1
ATOM 1457 C CA . TYR A 1 188 ? 0.643 -15.511 6.719 1.00 93.00 188 TYR A CA 1
ATOM 1458 C C . TYR A 1 188 ? 0.767 -14.947 8.132 1.00 93.00 188 TYR A C 1
ATOM 1460 O O . TYR A 1 188 ? 1.779 -14.369 8.523 1.00 93.00 188 TYR A O 1
ATOM 1468 N N . PHE A 1 189 ? -0.276 -15.151 8.931 1.00 91.12 189 PHE A N 1
ATOM 1469 C CA . PHE A 1 189 ? -0.317 -14.763 10.340 1.00 91.12 189 PHE A CA 1
ATOM 1470 C C . PHE A 1 189 ? 0.177 -15.917 11.211 1.00 91.12 189 PHE A C 1
ATOM 1472 O O . PHE A 1 189 ? -0.555 -16.418 12.062 1.00 91.12 189 PHE A O 1
ATOM 1479 N N . LEU A 1 190 ? 1.405 -16.366 10.943 1.00 80.56 190 LEU A N 1
ATOM 1480 C CA . LEU A 1 190 ? 2.008 -17.482 11.662 1.00 80.56 190 LEU A CA 1
ATOM 1481 C C . LEU A 1 190 ? 2.123 -17.145 13.162 1.00 80.56 190 LEU A C 1
ATOM 1483 O O . LEU A 1 190 ? 2.399 -15.987 13.505 1.00 80.56 190 LEU A O 1
ATOM 1487 N N . PRO A 1 191 ? 1.893 -18.120 14.062 1.00 71.88 191 PRO A N 1
ATOM 1488 C CA . PRO A 1 191 ? 2.217 -17.961 15.472 1.00 71.88 191 PRO A CA 1
ATOM 1489 C C . PRO A 1 191 ? 3.691 -17.587 15.616 1.00 71.88 191 PRO A C 1
ATOM 1491 O O . PRO A 1 191 ? 4.533 -18.087 14.872 1.00 71.88 191 PRO A O 1
ATOM 1494 N N . VAL A 1 192 ? 4.012 -16.720 16.576 1.00 60.69 192 VAL A N 1
ATOM 1495 C CA . VAL A 1 192 ? 5.411 -16.514 16.960 1.00 60.69 192 VAL A CA 1
ATOM 1496 C C . VAL A 1 192 ? 5.903 -17.859 17.479 1.00 60.69 192 VAL A C 1
ATOM 1498 O O . VAL A 1 192 ? 5.367 -18.347 18.475 1.00 60.69 192 VAL A O 1
ATOM 1501 N N . GLU A 1 193 ? 6.862 -18.484 16.795 1.00 58.81 193 GLU A N 1
ATOM 1502 C CA . GLU A 1 193 ? 7.489 -19.694 17.316 1.00 58.81 193 GLU A CA 1
ATOM 1503 C C . GLU A 1 193 ? 8.009 -19.382 18.723 1.00 58.81 193 GLU A C 1
ATOM 1505 O O . GLU A 1 193 ? 8.761 -18.425 18.933 1.00 58.81 193 GLU A O 1
ATOM 1510 N N . SER A 1 194 ? 7.549 -20.149 19.714 1.00 42.44 194 SER A N 1
ATOM 1511 C CA . SER A 1 194 ? 8.068 -20.090 21.075 1.00 42.44 194 SER A CA 1
ATOM 1512 C C . SER A 1 194 ? 9.554 -20.416 21.004 1.00 42.44 194 SER A C 1
ATOM 1514 O O . SER A 1 194 ? 9.924 -21.570 20.807 1.00 42.44 194 SER A O 1
ATOM 1516 N N . GLY A 1 195 ? 10.390 -19.381 21.072 1.00 40.53 195 GLY A N 1
ATOM 1517 C CA . GLY A 1 195 ? 11.800 -19.472 20.733 1.00 40.53 195 GLY A CA 1
ATOM 1518 C C . GLY A 1 195 ? 12.525 -20.590 21.472 1.00 40.53 195 GLY A C 1
ATOM 1519 O O . GLY A 1 195 ? 12.792 -20.490 22.669 1.00 40.53 195 GLY A O 1
ATOM 1520 N N . THR A 1 196 ? 12.960 -21.606 20.735 1.00 35.44 196 THR A N 1
ATOM 1521 C CA . THR A 1 196 ? 14.143 -22.365 21.119 1.00 35.44 196 THR A CA 1
ATOM 1522 C C . THR A 1 196 ? 15.328 -21.444 20.858 1.00 35.44 196 THR A C 1
ATOM 1524 O O . THR A 1 196 ? 15.633 -21.108 19.715 1.00 35.44 196 THR A O 1
ATOM 1527 N N . LYS A 1 197 ? 15.981 -20.975 21.926 1.00 43.38 197 LYS A N 1
ATOM 1528 C CA . LYS A 1 197 ? 17.249 -20.246 21.834 1.00 43.38 197 LYS A CA 1
ATOM 1529 C C . LYS A 1 197 ? 18.302 -21.162 21.200 1.00 43.38 197 LYS A C 1
ATOM 1531 O O . LYS A 1 197 ? 19.026 -21.845 21.915 1.00 43.38 197 LYS A O 1
ATOM 1536 N N . SER A 1 198 ? 18.410 -21.174 19.874 1.00 37.38 198 SER A N 1
ATOM 1537 C CA . SER A 1 198 ? 19.624 -21.645 19.215 1.00 37.38 198 SER A CA 1
ATOM 1538 C C . SER A 1 198 ? 20.641 -20.518 19.286 1.00 37.38 198 SER A C 1
ATOM 1540 O O . SER A 1 198 ? 20.480 -19.467 18.664 1.00 37.38 198 SER A O 1
ATOM 1542 N N . SER A 1 199 ? 21.675 -20.714 20.100 1.00 42.78 199 SER A N 1
ATOM 1543 C CA . SER A 1 199 ? 22.835 -19.839 20.137 1.00 42.78 199 SER A CA 1
ATOM 1544 C C . SER A 1 199 ? 23.597 -19.955 18.820 1.00 42.78 199 SER A C 1
ATOM 1546 O O . SER A 1 199 ? 24.513 -20.761 18.682 1.00 42.78 199 SER A O 1
ATOM 1548 N N . THR A 1 200 ? 23.266 -19.101 17.865 1.00 35.97 200 THR A N 1
ATOM 1549 C CA . THR A 1 200 ? 24.173 -18.810 16.763 1.00 35.97 200 THR A CA 1
ATOM 1550 C C . THR A 1 200 ? 24.090 -17.320 16.500 1.00 35.97 200 THR A C 1
ATOM 1552 O O . THR A 1 200 ? 23.073 -16.800 16.054 1.00 35.97 200 THR A O 1
ATOM 1555 N N . LYS A 1 201 ? 25.165 -16.607 16.859 1.00 42.72 201 LYS A N 1
ATOM 1556 C CA . LYS A 1 201 ? 25.400 -15.220 16.450 1.00 42.72 201 LYS A CA 1
ATOM 1557 C C . LYS A 1 201 ? 25.468 -15.190 14.923 1.00 42.72 201 LYS A C 1
ATOM 1559 O O . LYS A 1 201 ? 26.549 -15.301 14.354 1.00 42.72 201 LYS A O 1
ATOM 1564 N N . GLU A 1 202 ? 24.331 -15.018 14.269 1.00 37.00 202 GLU A N 1
ATOM 1565 C CA . GLU A 1 202 ? 24.294 -14.606 12.876 1.00 37.00 202 GLU A CA 1
ATOM 1566 C C . GLU A 1 202 ? 24.157 -13.084 12.847 1.00 37.00 202 GLU A C 1
ATOM 1568 O O . GLU A 1 202 ? 23.216 -12.495 13.380 1.00 37.00 202 GLU A O 1
ATOM 1573 N N . LYS A 1 203 ? 25.197 -12.434 12.319 1.00 36.66 203 LYS A N 1
ATOM 1574 C CA . LYS A 1 203 ? 25.261 -10.984 12.141 1.00 36.66 203 LYS A CA 1
ATOM 1575 C C . LYS A 1 203 ? 24.015 -10.522 11.386 1.00 36.66 203 LYS A C 1
ATOM 1577 O O . LYS A 1 203 ? 23.689 -11.097 10.352 1.00 36.66 203 LYS A O 1
ATOM 1582 N N . ALA A 1 204 ? 23.387 -9.452 11.871 1.00 40.25 204 ALA A N 1
ATOM 1583 C CA . ALA A 1 204 ? 22.340 -8.728 11.163 1.00 40.25 204 ALA A CA 1
ATOM 1584 C C . ALA A 1 204 ? 22.847 -8.304 9.771 1.00 40.25 204 ALA A C 1
ATOM 1586 O O . ALA A 1 204 ? 23.553 -7.307 9.620 1.00 40.25 204 ALA A O 1
ATOM 1587 N N . GLY A 1 205 ? 22.540 -9.118 8.764 1.00 39.12 205 GLY A N 1
ATOM 1588 C CA . GLY A 1 205 ? 22.643 -8.763 7.356 1.00 39.12 205 GLY A CA 1
ATOM 1589 C C . GLY A 1 205 ? 21.404 -7.968 6.933 1.00 39.12 205 GLY A C 1
ATOM 1590 O O . GLY A 1 205 ? 20.357 -8.089 7.571 1.00 39.12 205 GLY A O 1
ATOM 1591 N N . PRO A 1 206 ? 21.494 -7.144 5.878 1.00 44.12 206 PRO A N 1
ATOM 1592 C CA . PRO A 1 206 ? 20.385 -6.298 5.452 1.00 44.12 206 PRO A CA 1
ATOM 1593 C C . PRO A 1 206 ? 19.162 -7.138 5.049 1.00 44.12 206 PRO A C 1
ATOM 1595 O O . PRO A 1 206 ? 19.299 -8.219 4.471 1.00 44.12 206 PRO A O 1
ATOM 1598 N N . THR A 1 207 ? 17.972 -6.615 5.356 1.00 47.50 207 THR A N 1
ATOM 1599 C CA . THR A 1 207 ? 16.647 -7.174 5.045 1.00 47.50 207 THR A CA 1
ATOM 1600 C C . THR A 1 207 ? 16.577 -7.621 3.581 1.00 47.50 207 THR A C 1
ATOM 1602 O O . THR A 1 207 ? 16.735 -6.812 2.669 1.00 47.50 207 THR A O 1
ATOM 1605 N N . ARG A 1 208 ? 16.415 -8.927 3.338 1.00 50.03 208 ARG A N 1
ATOM 1606 C CA . ARG A 1 208 ? 16.671 -9.535 2.023 1.00 50.03 208 ARG A CA 1
ATOM 1607 C C . ARG A 1 208 ? 15.566 -9.274 0.991 1.00 50.03 208 ARG A C 1
ATOM 1609 O O . ARG A 1 208 ? 14.503 -9.892 1.044 1.00 50.03 208 ARG A O 1
ATOM 1616 N N . ILE A 1 209 ? 15.937 -8.496 -0.026 1.00 39.78 209 ILE A N 1
ATOM 1617 C CA . ILE A 1 209 ? 15.877 -8.840 -1.460 1.00 39.78 209 ILE A CA 1
ATOM 1618 C C . ILE A 1 209 ? 17.263 -8.479 -2.041 1.00 39.78 209 ILE A C 1
ATOM 1620 O O . ILE A 1 209 ? 17.823 -7.457 -1.649 1.00 39.78 209 ILE A O 1
ATOM 1624 N N . ARG A 1 210 ? 17.861 -9.349 -2.872 1.00 45.69 210 ARG A N 1
ATOM 1625 C CA . ARG A 1 210 ? 19.103 -9.069 -3.625 1.00 45.69 210 ARG A CA 1
ATOM 1626 C C . ARG A 1 210 ? 18.754 -8.662 -5.049 1.00 45.69 210 ARG A C 1
ATOM 1628 O O . ARG A 1 210 ? 17.885 -9.349 -5.628 1.00 45.69 210 ARG A O 1
#

Sequence (210 aa):
TAPLLFSALPQIDAELLGRRSAFIGLYLGRLVADLPVGHPVALIGHSHGCRTVSSALHVLGGGQVQGYVLADRPKHPRRIRAIFAAAAMDHHWLNPDQRYGRAIDVAETVVNLRNHRDTVLKIYPLRHPLSNKALANVGFTVQDRVMMGQRAKRVHELDVSGVVGSNHSWPAYYARPEIARSVVEHVYFLPVESGTKSSTKEKAGPTRIR

Secondary structure (DSSP, 8-state):
-------S-HHHHHHHHHHHHHHHHHHHHHHHHHSPTT--EEEEEETTHHHHHHHHHHHHTT-EETTEE-SS--SS---EEEEEES--SBGGGGSTTSTTTTHHHH-SEEEEEE-TT-HHHHHGGGGSTTPPPBHHHH-S-HHHHHHHGGGGGGEEEEE-HHHHTT--STHHHHT-HHHHHHHHHHHS-------------------S--

pLDDT: mean 87.17, std 18.71, range [31.38, 98.81]

Radius of gyration: 17.91 Å; chains: 1; bounding box: 50×41×49 Å

Foldseek 3Di:
DDDPPPDPDVLQVLVVLLLVLLVLLLVVLVVVQPDDPADAEEEEAAASRLSSLLSSLLLLLVHDRPNDHHPPRRPDQHAYFYEYHLALAAQLQCFCPHVSVSNLVRYQAYEAAAALQAPCQVCSQVSDPPRHGGCSNPPNDPVSCVRNDVSSVRYHYDHCNVQLGHDRDPCSQPVDVLNCVLCVVRRDVDPDPPDPPPPDPDDDDPRDDD